Protein AF-A0A5J4PDN2-F1 (afdb_monomer_lite)

Foldseek 3Di:
DAQLPDQQQVPADPDDALLVVLVVCVVVVAQADEDAQADLSGEGQAPDPLDPRYCLRYPYVPSPDHVLQRNLVSCVVSNHQYAYEYEPHHSHRPCQLHPVVQVSSLVVLLVSLVPRVLQRHQEYEYELDDDLPPPGRDDDHPVVSNVVSSCVSHVNHWYEFCPGPRAHALLDQAQDADPAADQAAACPQADTHPRHDHSVCSRHPDPPHPDRHHHDGHYDQWPDDDDDPVTPVRGDDPD

Structure (mmCIF, N/CA/C/O backbone):
data_AF-A0A5J4PDN2-F1
#
_entry.id   AF-A0A5J4PDN2-F1
#
loop_
_atom_site.group_PDB
_atom_site.id
_atom_site.type_symbol
_atom_site.label_atom_id
_atom_site.label_alt_id
_atom_site.label_comp_id
_atom_site.label_asym_id
_atom_site.label_entity_id
_atom_site.label_seq_id
_atom_site.pdbx_PDB_ins_code
_atom_site.Cartn_x
_atom_site.Cartn_y
_atom_site.Cartn_z
_atom_site.occupancy
_atom_site.B_iso_or_equiv
_atom_site.auth_seq_id
_atom_site.auth_comp_id
_atom_site.auth_asym_id
_atom_site.auth_atom_id
_atom_site.pdbx_PDB_model_num
ATOM 1 N N . TRP A 1 1 ? -9.571 12.624 -5.269 1.00 90.31 1 TRP A N 1
ATOM 2 C CA . TRP A 1 1 ? -8.936 12.160 -4.020 1.00 90.31 1 TRP A CA 1
ATOM 3 C C . TRP A 1 1 ? -9.383 13.033 -2.864 1.00 90.31 1 TRP A C 1
ATOM 5 O O . TRP A 1 1 ? -9.640 14.209 -3.113 1.00 90.31 1 TRP A O 1
ATOM 15 N N . GLY A 1 2 ? -9.483 12.473 -1.654 1.00 93.06 2 GLY A N 1
ATOM 16 C CA . GLY A 1 2 ? -9.805 13.240 -0.447 1.00 93.06 2 GLY A CA 1
ATOM 17 C C . GLY A 1 2 ? -8.733 14.279 -0.123 1.00 93.06 2 GLY A C 1
ATOM 18 O O . GLY A 1 2 ? -7.594 14.148 -0.585 1.00 93.06 2 GLY A O 1
ATOM 19 N N . ASP A 1 3 ? -9.107 15.342 0.580 1.00 94.88 3 ASP A N 1
ATOM 20 C CA . ASP A 1 3 ? -8.263 16.498 0.887 1.00 94.88 3 ASP A CA 1
ATOM 21 C C . ASP A 1 3 ? -7.563 16.444 2.249 1.00 94.88 3 ASP A C 1
ATOM 23 O O . ASP A 1 3 ? -6.762 17.334 2.545 1.00 94.88 3 ASP A O 1
ATOM 27 N N . GLY A 1 4 ? -7.818 15.389 3.025 1.00 96.25 4 GLY A N 1
ATOM 28 C CA . GLY A 1 4 ? -7.256 15.151 4.351 1.00 96.25 4 GLY A CA 1
ATOM 29 C C . GLY A 1 4 ? -7.965 15.915 5.464 1.00 96.25 4 GLY A C 1
ATOM 30 O O . GLY A 1 4 ? -7.504 15.911 6.606 1.00 96.25 4 GLY A O 1
ATOM 31 N N . LYS A 1 5 ? -9.078 16.591 5.160 1.00 96.81 5 LYS A N 1
ATOM 32 C CA . LYS A 1 5 ? -9.923 17.310 6.128 1.00 96.81 5 LYS A CA 1
ATOM 33 C C . LYS A 1 5 ? -11.282 16.650 6.296 1.00 96.81 5 LYS A C 1
ATOM 35 O O . LYS A 1 5 ? -12.154 17.210 6.969 1.00 96.81 5 LYS A O 1
ATOM 40 N N . GLU A 1 6 ? -11.481 15.487 5.684 1.00 98.12 6 GLU A N 1
ATOM 41 C CA . GLU A 1 6 ? -12.692 14.706 5.848 1.00 98.12 6 GLU A CA 1
ATOM 42 C C . GLU A 1 6 ? -12.983 14.488 7.335 1.00 98.12 6 GLU A C 1
ATOM 44 O O . GLU A 1 6 ? -12.096 14.308 8.167 1.00 98.12 6 GLU A O 1
ATOM 49 N N . ASN A 1 7 ? -14.258 14.516 7.705 1.00 97.69 7 ASN A N 1
ATOM 50 C CA . ASN A 1 7 ? -14.641 14.214 9.074 1.00 97.69 7 ASN A CA 1
ATOM 51 C C . ASN A 1 7 ? -14.601 12.687 9.271 1.00 97.69 7 ASN A C 1
ATOM 53 O O . ASN A 1 7 ? -15.369 12.006 8.584 1.00 97.69 7 ASN A O 1
ATOM 57 N N . PRO A 1 8 ? -13.818 12.135 10.226 1.00 97.88 8 PRO A N 1
ATOM 58 C CA . PRO A 1 8 ? -13.797 10.696 10.521 1.00 97.88 8 PRO A CA 1
ATOM 59 C C . PRO A 1 8 ? -15.183 10.070 10.707 1.00 97.88 8 PRO A C 1
ATOM 61 O O . PRO A 1 8 ? -15.388 8.898 10.409 1.00 97.88 8 PRO A O 1
ATOM 64 N N . LYS A 1 9 ? -16.176 10.854 11.151 1.00 96.56 9 LYS A N 1
ATOM 65 C CA . LYS A 1 9 ? -17.564 10.400 11.332 1.00 96.56 9 LYS A CA 1
ATOM 66 C C . LYS A 1 9 ? -18.263 9.977 10.037 1.00 96.56 9 LYS A C 1
ATOM 68 O O . LYS A 1 9 ? -19.268 9.278 10.119 1.00 96.56 9 LYS A O 1
ATOM 73 N N . VAL A 1 10 ? -17.769 10.391 8.867 1.00 97.19 10 VAL A N 1
ATOM 74 C CA . VAL A 1 10 ? -18.283 9.928 7.565 1.00 97.19 10 VAL A CA 1
ATOM 75 C C . VAL A 1 10 ? -17.999 8.437 7.372 1.00 97.19 10 VAL A C 1
ATOM 77 O O . VAL A 1 10 ? -18.798 7.735 6.753 1.00 97.19 10 VAL A O 1
ATOM 80 N N . PHE A 1 11 ? -16.910 7.927 7.952 1.00 98.44 11 PHE A N 1
ATOM 81 C CA . PHE A 1 11 ? -16.634 6.499 7.976 1.00 98.44 11 PHE A CA 1
ATOM 82 C C . PHE A 1 11 ? -17.554 5.806 8.992 1.00 98.44 11 PHE A C 1
ATOM 84 O O . PHE A 1 11 ? -17.260 5.698 10.181 1.00 98.44 11 PHE A O 1
ATOM 91 N N . ASN A 1 12 ? -18.721 5.369 8.525 1.00 98.25 12 ASN A N 1
ATOM 92 C CA . ASN A 1 12 ? -19.674 4.608 9.330 1.00 98.25 12 ASN A CA 1
ATOM 93 C C . ASN A 1 12 ? -20.442 3.579 8.479 1.00 98.25 12 ASN A C 1
ATOM 95 O O . ASN A 1 12 ? -21.666 3.675 8.348 1.00 98.25 12 ASN A O 1
ATOM 99 N N . PRO A 1 13 ? -19.744 2.624 7.835 1.00 98.00 13 PRO A N 1
ATOM 100 C CA . PRO A 1 13 ? -20.408 1.621 7.016 1.00 98.00 13 PRO A CA 1
ATOM 101 C C . PRO A 1 13 ? -21.310 0.736 7.884 1.00 98.00 13 PRO A C 1
ATOM 103 O O . PRO A 1 13 ? -20.891 0.202 8.910 1.00 98.00 13 PRO A O 1
ATOM 106 N N . THR A 1 14 ? -22.559 0.565 7.457 1.00 97.44 14 THR A N 1
ATOM 107 C CA . THR A 1 14 ? -23.599 -0.134 8.230 1.00 97.44 14 THR A CA 1
ATOM 108 C C . THR A 1 14 ? -23.545 -1.655 8.099 1.00 97.44 14 THR A C 1
ATOM 110 O O . THR A 1 14 ? -24.084 -2.357 8.949 1.00 97.44 14 THR A O 1
ATOM 113 N N . ALA A 1 15 ? -22.901 -2.160 7.046 1.00 97.88 15 ALA A N 1
ATOM 114 C CA . ALA A 1 15 ? -22.835 -3.581 6.712 1.00 97.88 15 ALA A CA 1
ATOM 115 C C . ALA A 1 15 ? -21.440 -3.984 6.199 1.00 97.88 15 ALA A C 1
ATOM 117 O O . ALA A 1 15 ? -21.322 -4.770 5.263 1.00 97.88 15 ALA A O 1
ATOM 118 N N . LEU A 1 16 ? -20.377 -3.399 6.768 1.00 98.56 16 LEU A N 1
ATOM 119 C CA . LEU A 1 16 ? -19.009 -3.808 6.442 1.00 98.56 16 LEU A CA 1
ATOM 120 C C . LEU A 1 16 ? -18.810 -5.282 6.818 1.00 98.56 16 LEU A C 1
ATOM 122 O O . LEU A 1 16 ? -19.025 -5.655 7.971 1.00 98.56 16 LEU A O 1
ATOM 126 N N . ASP A 1 17 ? -18.379 -6.089 5.849 1.00 98.69 17 ASP A N 1
ATOM 127 C CA . ASP A 1 17 ? -18.097 -7.513 6.018 1.00 98.69 17 ASP A CA 1
ATOM 128 C C . ASP A 1 17 ? -16.864 -7.915 5.192 1.00 98.69 17 ASP A C 1
ATOM 130 O O . ASP A 1 17 ? -16.938 -8.159 3.985 1.00 98.69 17 ASP A O 1
ATOM 134 N N . CYS A 1 18 ? -15.711 -8.017 5.855 1.00 98.81 18 CYS A N 1
ATOM 135 C CA . CYS A 1 18 ? -14.469 -8.438 5.210 1.00 98.81 18 CYS A CA 1
ATOM 136 C C . CYS A 1 18 ? -14.496 -9.896 4.719 1.00 98.81 18 CYS A C 1
ATOM 138 O O . CYS A 1 18 ? -13.751 -10.238 3.796 1.00 98.81 18 CYS A O 1
ATOM 140 N N . LYS A 1 19 ? -15.353 -10.765 5.280 1.00 98.88 19 LYS A N 1
ATOM 141 C CA . LYS A 1 19 ? -15.521 -12.132 4.763 1.00 98.88 19 LYS A CA 1
ATOM 142 C C . LYS A 1 19 ? -16.212 -12.111 3.413 1.00 98.88 19 LYS A C 1
ATOM 144 O O . LYS A 1 19 ? -15.820 -12.871 2.534 1.00 98.88 19 LYS A O 1
ATOM 149 N N . GLN A 1 20 ? -17.178 -11.213 3.217 1.00 98.88 20 GLN A N 1
ATOM 150 C CA . GLN A 1 20 ? -17.809 -11.015 1.913 1.00 98.88 20 GLN A CA 1
ATOM 151 C C . GLN A 1 20 ? -16.785 -10.548 0.866 1.00 98.88 20 GLN A C 1
ATOM 153 O O . GLN A 1 20 ? -16.796 -11.058 -0.259 1.00 98.88 20 GLN A O 1
ATOM 158 N N . TRP A 1 21 ? -15.847 -9.668 1.233 1.00 98.88 21 TRP A N 1
ATOM 159 C CA . TRP A 1 21 ? -14.754 -9.247 0.344 1.00 98.88 21 TRP A CA 1
ATOM 160 C C . TRP A 1 21 ? -13.837 -10.421 -0.022 1.00 98.88 21 TRP A C 1
ATOM 162 O O . TRP A 1 21 ? -13.611 -10.684 -1.205 1.00 98.88 21 TRP A O 1
ATOM 172 N N . ALA A 1 22 ? -13.364 -11.170 0.980 1.00 98.88 22 ALA A N 1
ATOM 173 C CA . ALA A 1 22 ? -12.484 -12.323 0.787 1.00 98.88 22 ALA A CA 1
ATOM 174 C C . ALA A 1 22 ? -13.150 -13.440 -0.035 1.00 98.88 22 ALA A C 1
ATOM 176 O O . ALA A 1 22 ? -12.555 -13.951 -0.985 1.00 98.88 22 ALA A O 1
ATOM 177 N N . ALA A 1 23 ? -14.406 -13.778 0.265 1.00 98.88 23 ALA A N 1
ATOM 178 C CA . ALA A 1 23 ? -15.182 -14.757 -0.492 1.00 98.88 23 ALA A CA 1
ATOM 179 C C . ALA A 1 23 ? -15.331 -14.347 -1.963 1.00 98.88 23 ALA A C 1
ATOM 181 O O . ALA A 1 23 ? -15.134 -15.171 -2.858 1.00 98.88 23 ALA A O 1
ATOM 182 N N . THR A 1 24 ? -15.619 -13.067 -2.219 1.00 98.69 24 THR A N 1
ATOM 183 C CA . THR A 1 24 ? -15.770 -12.529 -3.580 1.00 98.69 24 THR A CA 1
ATOM 184 C C . THR A 1 24 ? -14.453 -12.593 -4.351 1.00 98.69 24 THR A C 1
ATOM 186 O O . THR A 1 24 ? -14.423 -13.106 -5.469 1.00 98.69 24 THR A O 1
ATOM 189 N N . ALA A 1 25 ? -13.345 -12.151 -3.749 1.00 98.75 25 ALA A N 1
ATOM 190 C CA . ALA A 1 25 ? -12.022 -12.223 -4.371 1.00 98.75 25 ALA A CA 1
ATOM 191 C C . ALA A 1 25 ? -11.622 -13.675 -4.681 1.00 98.75 25 ALA A C 1
ATOM 193 O O . ALA A 1 25 ? -11.150 -13.978 -5.779 1.00 98.75 25 ALA A O 1
ATOM 194 N N . LYS A 1 26 ? -11.874 -14.598 -3.744 1.00 98.75 26 LYS A N 1
ATOM 195 C CA . LYS A 1 26 ? -11.626 -16.030 -3.936 1.00 98.75 26 LYS A CA 1
ATOM 196 C C . LYS A 1 26 ? -12.445 -16.603 -5.091 1.00 98.75 26 LYS A C 1
ATOM 198 O O . LYS A 1 26 ? -11.892 -17.336 -5.911 1.00 98.75 26 LYS A O 1
ATOM 203 N N . ALA A 1 27 ? -13.734 -16.266 -5.165 1.00 98.69 27 ALA A N 1
ATOM 204 C CA . ALA A 1 27 ? -14.628 -16.700 -6.237 1.00 98.69 27 ALA A CA 1
ATOM 205 C C . ALA A 1 27 ? -14.199 -16.155 -7.609 1.00 98.69 27 ALA A C 1
ATOM 207 O O . ALA A 1 27 ? -14.299 -16.868 -8.603 1.00 98.69 27 ALA A O 1
ATOM 208 N N . ALA A 1 28 ? -13.636 -14.943 -7.654 1.00 98.06 28 ALA A N 1
ATOM 209 C CA . ALA A 1 28 ? -13.036 -14.352 -8.852 1.00 98.06 28 ALA A CA 1
ATOM 210 C C . ALA A 1 28 ? -11.664 -14.957 -9.230 1.00 98.06 28 ALA A C 1
ATOM 212 O O . ALA A 1 28 ? -11.037 -14.521 -10.190 1.00 98.06 28 ALA A O 1
ATOM 213 N N . GLY A 1 29 ? -11.169 -15.950 -8.482 1.00 98.56 29 GLY A N 1
ATOM 214 C CA . GLY A 1 29 ? -9.902 -16.630 -8.756 1.00 98.56 29 GLY A CA 1
ATOM 215 C C . GLY A 1 29 ? -8.656 -15.919 -8.220 1.00 98.56 29 GLY A C 1
ATOM 216 O O . GLY A 1 29 ? -7.553 -16.466 -8.363 1.00 98.56 29 GLY A O 1
ATOM 217 N N . MET A 1 30 ? -8.821 -14.770 -7.554 1.00 98.75 30 MET A N 1
ATOM 218 C CA . MET A 1 30 ? -7.725 -14.002 -6.961 1.00 98.75 30 MET A CA 1
ATOM 219 C C . MET A 1 30 ? -6.974 -14.834 -5.920 1.00 98.75 30 MET A C 1
ATOM 221 O O . MET A 1 30 ? -7.525 -15.729 -5.272 1.00 98.75 30 MET A O 1
ATOM 225 N N . LYS A 1 31 ? -5.677 -14.550 -5.773 1.00 98.75 31 LYS A N 1
ATOM 226 C CA . LYS A 1 31 ? -4.789 -15.236 -4.814 1.00 98.75 31 LYS A CA 1
ATOM 227 C C . LYS A 1 31 ? -4.431 -14.372 -3.614 1.00 98.75 31 LYS A C 1
ATOM 229 O O . LYS A 1 31 ? -3.878 -14.888 -2.643 1.00 98.75 31 LYS A O 1
ATOM 234 N N . ALA A 1 32 ? -4.732 -13.084 -3.689 1.00 98.75 32 ALA A N 1
ATOM 235 C CA . ALA A 1 32 ? -4.342 -12.103 -2.705 1.00 98.75 32 ALA A CA 1
ATOM 236 C C . ALA A 1 32 ? -5.320 -10.925 -2.674 1.00 98.75 32 ALA A C 1
ATOM 238 O O . ALA A 1 32 ? -6.048 -10.702 -3.642 1.00 98.75 32 ALA A O 1
ATOM 239 N N . ILE A 1 33 ? -5.300 -10.179 -1.572 1.00 98.88 33 ILE A N 1
ATOM 240 C CA . ILE A 1 33 ? -5.919 -8.860 -1.438 1.00 98.88 33 ILE A CA 1
ATOM 241 C C . ILE A 1 33 ? -4.861 -7.910 -0.875 1.00 98.88 33 ILE A C 1
ATOM 243 O O . ILE A 1 33 ? -4.274 -8.204 0.166 1.00 98.88 33 ILE A O 1
ATOM 247 N N . ILE A 1 34 ? -4.647 -6.774 -1.542 1.00 98.94 34 ILE A N 1
ATOM 248 C CA . ILE A 1 34 ? -3.876 -5.641 -1.016 1.00 98.94 34 ILE A CA 1
ATOM 249 C C . ILE A 1 34 ? -4.885 -4.594 -0.540 1.00 98.94 34 ILE A C 1
ATOM 251 O O . ILE A 1 34 ? -5.709 -4.132 -1.327 1.00 98.94 34 ILE A O 1
ATOM 255 N N . ILE A 1 35 ? -4.868 -4.249 0.749 1.00 98.81 35 ILE A N 1
ATOM 256 C CA . ILE A 1 35 ? -5.797 -3.261 1.317 1.00 98.81 35 ILE A CA 1
ATOM 257 C C . ILE A 1 35 ? -5.163 -1.874 1.361 1.00 98.81 35 ILE A C 1
ATOM 259 O O . ILE A 1 35 ? -4.038 -1.722 1.830 1.00 98.81 35 ILE A O 1
ATOM 263 N N . THR A 1 36 ? -5.907 -0.847 0.947 1.00 98.75 36 THR A N 1
ATOM 264 C CA . THR A 1 36 ? -5.555 0.564 1.164 1.00 98.75 36 THR A CA 1
ATOM 265 C C . THR A 1 36 ? -5.689 0.913 2.642 1.00 98.75 36 THR A C 1
ATOM 267 O O . THR A 1 36 ? -6.703 1.464 3.068 1.00 98.75 36 THR A O 1
ATOM 270 N N . ALA A 1 37 ? -4.682 0.563 3.443 1.00 98.88 37 ALA A N 1
ATOM 271 C CA . ALA A 1 37 ? -4.691 0.788 4.885 1.00 98.88 37 ALA A CA 1
ATOM 272 C C . ALA A 1 37 ? -4.753 2.281 5.228 1.00 98.88 37 ALA A C 1
ATOM 274 O O . ALA A 1 37 ? -5.447 2.669 6.167 1.00 98.88 37 ALA A O 1
ATOM 275 N N . LYS A 1 38 ? -4.050 3.104 4.444 1.00 98.88 38 LYS A N 1
ATOM 276 C CA . LYS A 1 38 ? -4.118 4.570 4.455 1.00 98.88 38 LYS A CA 1
ATOM 277 C C . LYS A 1 38 ? -3.944 5.074 3.030 1.00 98.88 38 LYS A C 1
ATOM 279 O O . LYS A 1 38 ? -2.928 4.768 2.405 1.00 98.88 38 LYS A O 1
ATOM 284 N N . HIS A 1 39 ? -4.903 5.842 2.531 1.00 98.69 39 HIS A N 1
ATOM 285 C CA . HIS A 1 39 ? -4.818 6.501 1.228 1.00 98.69 39 HIS A CA 1
ATOM 286 C C . HIS A 1 39 ? -4.217 7.919 1.362 1.00 98.69 39 HIS A C 1
ATOM 288 O O . HIS A 1 39 ? -3.743 8.292 2.435 1.00 98.69 39 HIS A O 1
ATOM 294 N N . HIS A 1 40 ? -4.159 8.703 0.282 1.00 98.31 40 HIS A N 1
ATOM 295 C CA . HIS A 1 40 ? -3.523 10.029 0.283 1.00 98.31 40 HIS A CA 1
ATOM 296 C C . HIS A 1 40 ? -4.174 11.026 1.249 1.00 98.31 40 HIS A C 1
ATOM 298 O O . HIS A 1 40 ? -3.493 11.894 1.785 1.00 98.31 40 HIS A O 1
ATOM 304 N N . ASP A 1 41 ? -5.482 10.909 1.487 1.00 98.31 41 ASP A N 1
ATOM 305 C CA . ASP A 1 41 ? -6.204 11.698 2.495 1.00 98.31 41 ASP A CA 1
ATOM 306 C C . ASP A 1 41 ? -5.666 11.480 3.918 1.00 98.31 41 ASP A C 1
ATOM 308 O O . ASP A 1 41 ? -5.820 12.353 4.762 1.00 98.31 41 ASP A O 1
ATOM 312 N N . GLY A 1 42 ? -4.967 10.374 4.177 1.00 98.44 42 GLY A N 1
ATOM 313 C CA . GLY A 1 42 ? -4.345 10.097 5.467 1.00 98.44 42 GLY A CA 1
ATOM 314 C C . GLY A 1 42 ? -5.263 9.404 6.475 1.00 98.44 42 GLY A C 1
ATOM 315 O O . GLY A 1 42 ? -4.839 9.206 7.613 1.00 98.44 42 GLY A O 1
ATOM 316 N N . PHE A 1 43 ? -6.489 9.011 6.098 1.00 98.81 43 PHE A N 1
ATOM 317 C CA . PHE A 1 43 ? -7.376 8.274 7.000 1.00 98.81 43 PHE A CA 1
ATOM 318 C C . PHE A 1 43 ? -6.893 6.830 7.178 1.00 98.81 43 PHE A C 1
ATOM 320 O O . PHE A 1 43 ? -6.839 6.060 6.215 1.00 98.81 43 PHE A O 1
ATOM 327 N N . CYS A 1 44 ? -6.551 6.441 8.408 1.00 98.88 44 CYS A N 1
ATOM 328 C CA . CYS A 1 44 ? -6.093 5.082 8.705 1.00 98.88 44 CYS A CA 1
ATOM 329 C C . CYS A 1 44 ? -7.271 4.143 9.004 1.00 98.88 44 CYS A C 1
ATOM 331 O O . CYS A 1 44 ? -8.068 4.382 9.916 1.00 98.88 44 CYS A O 1
ATOM 333 N N . LEU A 1 45 ? -7.324 3.009 8.301 1.00 98.88 45 LEU A N 1
ATOM 334 C CA . LEU A 1 45 ? -8.331 1.955 8.487 1.00 98.88 45 LEU A CA 1
ATOM 335 C C . LEU A 1 45 ? -8.087 1.047 9.710 1.00 98.88 45 LEU A C 1
ATOM 337 O O . LEU A 1 45 ? -8.817 0.078 9.932 1.00 98.88 45 LEU A O 1
ATOM 341 N N . TRP A 1 46 ? -7.077 1.372 10.514 1.00 98.81 46 TRP A N 1
ATOM 342 C CA . TRP A 1 46 ? -6.765 0.742 11.793 1.00 98.81 46 TRP A CA 1
ATOM 343 C C . TRP A 1 46 ? -6.567 1.817 12.874 1.00 98.81 46 TRP A C 1
ATOM 345 O O . TRP A 1 46 ? -6.282 2.969 12.529 1.00 98.81 46 TRP A O 1
ATOM 355 N N . PRO A 1 47 ? -6.718 1.490 14.171 1.00 98.56 47 PRO A N 1
ATOM 356 C CA . PRO A 1 47 ? -6.657 2.467 15.259 1.00 98.56 47 PRO A CA 1
ATOM 357 C C . PRO A 1 47 ? -5.207 2.853 15.600 1.00 98.56 47 PRO A C 1
ATOM 359 O O . PRO A 1 47 ? -4.727 2.588 16.705 1.00 98.56 47 PRO A O 1
ATOM 362 N N . SER A 1 48 ? -4.499 3.451 14.637 1.00 98.56 48 SER A N 1
ATOM 363 C CA . SER A 1 48 ? -3.090 3.822 14.778 1.00 98.56 48 SER A CA 1
ATOM 364 C C . SER A 1 48 ? -2.854 4.758 15.956 1.00 98.56 48 SER A C 1
ATOM 366 O O . SER A 1 48 ? -3.590 5.724 16.148 1.00 98.56 48 SER A O 1
ATOM 368 N N . LYS A 1 49 ? -1.776 4.539 16.717 1.00 98.31 49 LYS A N 1
ATOM 369 C CA . LYS A 1 49 ? -1.351 5.492 17.762 1.00 98.31 49 LYS A CA 1
ATOM 370 C C . LYS A 1 49 ? -0.605 6.719 17.219 1.00 98.31 49 LYS A C 1
ATOM 372 O O . LYS A 1 49 ? -0.304 7.626 17.991 1.00 98.31 49 LYS A O 1
ATOM 377 N N . TYR A 1 50 ? -0.293 6.732 15.923 1.00 98.44 50 TYR A N 1
ATOM 378 C CA . TYR A 1 50 ? 0.512 7.762 15.256 1.00 98.44 50 TYR A CA 1
ATOM 379 C C . TYR A 1 50 ? -0.318 8.736 14.412 1.00 98.44 50 TYR A C 1
ATOM 381 O O . TYR A 1 50 ? 0.238 9.598 13.743 1.00 98.44 50 TYR A O 1
ATOM 389 N N . SER A 1 51 ? -1.643 8.608 14.430 1.00 97.44 51 SER A N 1
ATOM 390 C CA . SER A 1 51 ? -2.569 9.522 13.765 1.00 97.44 51 SER A CA 1
ATOM 391 C C . SER A 1 51 ? -3.809 9.715 14.636 1.00 97.44 51 SER A C 1
ATOM 393 O O . SER A 1 51 ? -4.181 8.834 15.405 1.00 97.44 51 SER A O 1
ATOM 395 N N . THR A 1 52 ? -4.450 10.875 14.519 1.00 96.69 52 THR A N 1
ATOM 396 C CA . THR A 1 52 ? -5.788 11.147 15.076 1.00 96.69 52 THR A CA 1
ATOM 397 C C . THR A 1 52 ? -6.868 11.143 13.992 1.00 96.69 52 THR A C 1
ATOM 399 O O . THR A 1 52 ? -8.002 11.557 14.228 1.00 96.69 52 THR A O 1
ATOM 402 N N . HIS A 1 53 ? -6.515 10.717 12.780 1.00 98.44 53 HIS A N 1
ATOM 403 C CA . HIS A 1 53 ? -7.402 10.619 11.634 1.00 98.44 53 HIS A CA 1
ATOM 404 C C . HIS A 1 53 ? -7.567 9.146 11.259 1.00 98.44 53 HIS A C 1
ATOM 406 O O . HIS A 1 53 ? -7.009 8.661 10.278 1.00 98.44 53 HIS A O 1
ATOM 412 N N . THR A 1 54 ? -8.269 8.397 12.110 1.00 98.81 54 THR A N 1
ATOM 413 C CA . THR A 1 54 ? -8.383 6.940 11.984 1.00 98.81 54 THR A CA 1
ATOM 414 C C . THR A 1 54 ? -9.806 6.450 12.256 1.00 98.81 54 THR A C 1
ATOM 416 O O . THR A 1 54 ? -10.682 7.199 12.702 1.00 98.81 54 THR A O 1
ATOM 419 N N . VAL A 1 55 ? -10.039 5.151 12.055 1.00 98.62 55 VAL A N 1
ATOM 420 C CA . VAL A 1 55 ? -11.278 4.465 12.468 1.00 98.62 55 VAL A CA 1
ATOM 421 C C . VAL A 1 55 ? -11.615 4.642 13.951 1.00 98.62 55 VAL A C 1
ATOM 423 O O . VAL A 1 55 ? -12.796 4.600 14.299 1.00 98.62 55 VAL A O 1
ATOM 426 N N . LYS A 1 56 ? -10.629 4.906 14.818 1.00 98.44 56 LYS A N 1
ATOM 427 C CA . LYS A 1 56 ? -10.846 5.163 16.249 1.00 98.44 56 LYS A CA 1
ATOM 428 C C . LYS A 1 56 ? -11.669 6.427 16.502 1.00 98.44 56 LYS A C 1
ATOM 430 O O . LYS A 1 56 ? -12.451 6.479 17.448 1.00 98.44 56 LYS A O 1
ATOM 435 N N . GLU A 1 57 ? -11.524 7.433 15.644 1.00 98.44 57 GLU A N 1
ATOM 436 C CA . GLU A 1 57 ? -12.262 8.698 15.712 1.00 98.44 57 GLU A CA 1
ATOM 437 C C . GLU A 1 57 ? -13.588 8.661 14.927 1.00 98.44 57 GLU A C 1
ATOM 439 O O . GLU A 1 57 ? -14.326 9.651 14.889 1.00 98.44 57 GLU A O 1
ATOM 444 N N . SER A 1 58 ? -13.909 7.525 14.304 1.00 98.19 58 SER A N 1
ATOM 445 C CA . SER A 1 58 ? -15.128 7.325 13.520 1.00 98.19 58 SER A CA 1
ATOM 446 C C . SER A 1 58 ? -16.309 6.815 14.361 1.00 98.19 58 SER A C 1
ATOM 448 O O . SER A 1 58 ? -16.160 6.403 15.511 1.00 98.19 58 SER A O 1
ATOM 450 N N . GLY A 1 59 ? -17.515 6.830 13.780 1.00 97.50 59 GLY A N 1
ATOM 451 C CA . GLY A 1 59 ? -18.697 6.210 14.398 1.00 97.50 59 GLY A CA 1
ATOM 452 C C . GLY A 1 59 ? -18.751 4.688 14.222 1.00 97.50 59 GLY A C 1
ATOM 453 O O . GLY A 1 59 ? -19.498 4.009 14.931 1.00 97.50 59 GLY A O 1
ATOM 454 N N . TRP A 1 60 ? -17.957 4.149 13.295 1.00 98.50 60 TRP A N 1
ATOM 455 C CA . TRP A 1 60 ? -17.969 2.734 12.956 1.00 98.50 60 TRP A CA 1
ATOM 456 C C . TRP A 1 60 ? -17.530 1.877 14.146 1.00 98.50 60 TRP A C 1
ATOM 458 O O . TRP A 1 60 ? -16.486 2.115 14.755 1.00 98.50 60 TRP A O 1
ATOM 468 N N . ARG A 1 61 ? -18.355 0.879 14.494 1.00 97.94 61 ARG A N 1
ATOM 469 C CA . ARG A 1 61 ? -18.161 0.006 15.669 1.00 97.94 61 ARG A CA 1
ATOM 470 C C . ARG A 1 61 ? -17.837 0.786 16.953 1.00 97.94 61 ARG A C 1
ATOM 472 O O . ARG A 1 61 ? -16.998 0.355 17.741 1.00 97.94 61 ARG A O 1
ATOM 479 N N . GLU A 1 62 ? -18.473 1.942 17.150 1.00 97.50 62 GLU A N 1
ATOM 480 C CA . GLU A 1 62 ? -18.246 2.814 18.315 1.00 97.50 62 GLU A CA 1
ATOM 481 C C . GLU A 1 62 ? -16.770 3.234 18.491 1.00 97.50 62 GLU A C 1
ATOM 483 O O . GLU A 1 62 ? -16.282 3.342 19.618 1.00 97.50 62 GLU A O 1
ATOM 488 N N . GLY A 1 63 ? -16.030 3.406 17.389 1.00 97.62 63 GLY A N 1
ATOM 489 C CA . GLY A 1 63 ? -14.604 3.754 17.413 1.00 97.62 63 GLY A CA 1
ATOM 490 C C . GLY A 1 63 ? -13.683 2.606 17.848 1.00 97.62 63 GLY A C 1
ATOM 491 O O . GLY A 1 63 ? -12.512 2.828 18.149 1.00 97.62 63 GLY A O 1
ATOM 492 N N . LYS A 1 64 ? -14.192 1.369 17.917 1.00 98.38 64 LYS A N 1
ATOM 493 C CA . LYS A 1 64 ? -13.430 0.165 18.311 1.00 98.38 64 LYS A CA 1
ATOM 494 C C . LYS A 1 64 ? -13.124 -0.760 17.133 1.00 98.38 64 LYS A C 1
ATOM 496 O O . LYS A 1 64 ? -12.617 -1.861 17.339 1.00 98.38 64 LYS A O 1
ATOM 501 N N . GLY A 1 65 ? -13.501 -0.360 15.922 1.00 98.31 65 GLY A N 1
ATOM 502 C CA . GLY A 1 65 ? -13.288 -1.161 14.726 1.00 98.31 65 GLY A CA 1
ATOM 503 C C . GLY A 1 65 ? -11.839 -1.145 14.246 1.00 98.31 65 GLY A C 1
ATOM 504 O O . GLY A 1 65 ? -11.097 -0.195 14.491 1.00 98.31 65 GLY A O 1
ATOM 505 N N . ASP A 1 66 ? -11.457 -2.205 13.539 1.00 98.81 66 ASP A N 1
ATOM 506 C CA . ASP A 1 66 ? -10.145 -2.374 12.917 1.00 98.81 66 ASP A CA 1
ATOM 507 C C . ASP A 1 66 ? -10.328 -3.164 11.613 1.00 98.81 66 ASP A C 1
ATOM 509 O O . ASP A 1 66 ? -10.516 -4.383 11.630 1.00 98.81 66 ASP A O 1
ATOM 513 N N . VAL A 1 67 ? -10.334 -2.463 10.474 1.00 98.88 67 VAL A N 1
ATOM 514 C CA . VAL A 1 67 ? -10.597 -3.090 9.167 1.00 98.88 67 VAL A CA 1
ATOM 515 C C . VAL A 1 67 ? -9.437 -3.998 8.768 1.00 98.88 67 VAL A C 1
ATOM 517 O O . VAL A 1 67 ? -9.667 -5.053 8.174 1.00 98.88 67 VAL A O 1
ATOM 520 N N . LEU A 1 68 ? -8.198 -3.613 9.104 1.00 98.81 68 LEU A N 1
ATOM 521 C CA . LEU A 1 68 ? -7.009 -4.409 8.799 1.00 98.81 68 LEU A CA 1
ATOM 522 C C . LEU A 1 68 ? -7.103 -5.760 9.494 1.00 98.81 68 LEU A C 1
ATOM 524 O O . LEU A 1 68 ? -6.926 -6.782 8.836 1.00 98.81 68 LEU A O 1
ATOM 528 N N . LYS A 1 69 ? -7.454 -5.780 10.785 1.00 98.81 69 LYS A N 1
ATOM 529 C CA . LYS A 1 69 ? -7.650 -7.030 11.524 1.00 98.81 69 LYS A CA 1
ATOM 530 C C . LYS A 1 69 ? -8.737 -7.904 10.901 1.00 98.81 69 LYS A C 1
ATOM 532 O O . LYS A 1 69 ? -8.481 -9.071 10.615 1.00 98.81 69 LYS A O 1
ATOM 537 N N . GLU A 1 70 ? -9.924 -7.342 10.659 1.00 98.81 70 GLU A N 1
ATOM 538 C CA . GLU A 1 70 ? -11.056 -8.094 10.098 1.00 98.81 70 GLU A CA 1
ATOM 539 C C . GLU A 1 70 ? -10.728 -8.689 8.719 1.00 98.81 70 GLU A C 1
ATOM 541 O O . GLU A 1 70 ? -11.092 -9.830 8.426 1.00 98.81 70 GLU A O 1
ATOM 546 N N . LEU A 1 71 ? -10.013 -7.945 7.868 1.00 98.88 71 LEU A N 1
ATOM 547 C CA . LEU A 1 71 ? -9.639 -8.415 6.535 1.00 98.88 71 LEU A CA 1
ATOM 548 C C . LEU A 1 71 ? -8.485 -9.415 6.550 1.00 98.88 71 LEU A C 1
ATOM 550 O O . LEU A 1 71 ? -8.504 -10.372 5.777 1.00 98.88 71 LEU A O 1
ATOM 554 N N . GLN A 1 72 ? -7.506 -9.231 7.430 1.00 98.69 72 GLN A N 1
ATOM 555 C CA . GLN A 1 72 ? -6.392 -10.157 7.614 1.00 98.69 72 GLN A CA 1
ATOM 556 C C . GLN A 1 72 ? -6.903 -11.543 8.043 1.00 98.69 72 GLN A C 1
ATOM 558 O O . GLN A 1 72 ? -6.527 -12.560 7.452 1.00 98.69 72 GLN A O 1
ATOM 563 N N . GLU A 1 73 ? -7.816 -11.582 9.018 1.00 98.75 73 GLU A N 1
ATOM 564 C CA . GLU A 1 73 ? -8.450 -12.815 9.495 1.00 98.75 73 GLU A CA 1
ATOM 565 C C . GLU A 1 73 ? -9.288 -13.477 8.390 1.00 98.75 73 GLU A C 1
ATOM 567 O O . GLU A 1 73 ? -9.170 -14.684 8.163 1.00 98.75 73 GLU A O 1
ATOM 572 N N . ALA A 1 74 ? -10.060 -12.690 7.631 1.00 98.81 74 ALA A N 1
ATOM 573 C CA . ALA A 1 74 ? -10.811 -13.192 6.482 1.00 98.81 74 ALA A CA 1
ATOM 574 C C . ALA A 1 74 ? -9.892 -13.750 5.378 1.00 98.81 74 ALA A C 1
ATOM 576 O O . ALA A 1 74 ? -10.164 -14.814 4.824 1.00 98.81 74 ALA A O 1
ATOM 577 N N . CYS A 1 75 ? -8.768 -13.099 5.072 1.00 98.81 75 CYS A N 1
ATOM 578 C CA . CYS A 1 75 ? -7.813 -13.612 4.087 1.00 98.81 75 CYS A CA 1
ATOM 579 C C . CYS A 1 75 ? -7.251 -14.978 4.504 1.00 98.81 75 CYS A C 1
ATOM 581 O O . CYS A 1 75 ? -7.221 -15.897 3.681 1.00 98.81 75 CYS A O 1
ATOM 583 N N . ARG A 1 76 ? -6.889 -15.153 5.785 1.00 98.50 76 ARG A N 1
ATOM 584 C CA . ARG A 1 76 ? -6.457 -16.456 6.326 1.00 98.50 76 ARG A CA 1
ATOM 585 C C . ARG A 1 76 ? -7.545 -17.524 6.176 1.00 98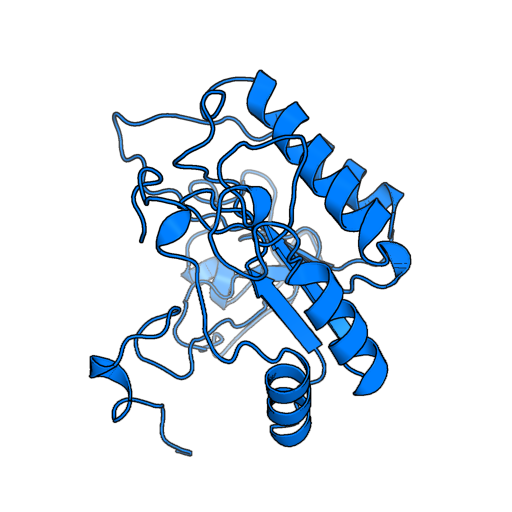.50 76 ARG A C 1
ATOM 587 O O . ARG A 1 76 ? -7.246 -18.617 5.701 1.00 98.50 76 ARG A O 1
ATOM 594 N N . GLU A 1 77 ? -8.793 -17.207 6.525 1.00 98.69 77 GLU A N 1
ATOM 595 C CA . GLU A 1 77 ? -9.935 -18.136 6.434 1.00 98.69 77 GLU A CA 1
ATOM 596 C C . GLU A 1 77 ? -10.185 -18.627 4.998 1.00 98.69 77 GLU A C 1
ATOM 598 O O . GLU A 1 77 ? -10.427 -19.813 4.779 1.00 98.69 77 GLU A O 1
ATOM 603 N N . TYR A 1 78 ? -10.062 -17.744 4.003 1.00 98.75 78 TYR A N 1
ATOM 604 C CA . TYR A 1 78 ? -10.325 -18.066 2.592 1.00 98.75 78 TYR A CA 1
ATOM 605 C C . TYR A 1 78 ? -9.072 -18.508 1.807 1.00 98.75 78 TYR A C 1
ATOM 607 O O . TYR A 1 78 ? -9.138 -18.790 0.597 1.00 98.75 78 TYR A O 1
ATOM 615 N N . GLY A 1 79 ? -7.918 -18.606 2.475 1.00 98.44 79 GLY A N 1
ATOM 616 C CA . GLY A 1 79 ? -6.641 -18.975 1.863 1.00 98.44 79 GLY A CA 1
ATOM 617 C C . GLY A 1 79 ? -6.195 -17.978 0.789 1.00 98.44 79 GLY A C 1
ATOM 618 O O . GLY A 1 79 ? -5.823 -18.389 -0.315 1.00 98.44 79 GLY A O 1
ATOM 619 N N . LEU A 1 80 ? -6.313 -16.685 1.089 1.00 98.88 80 LEU A N 1
ATOM 620 C CA . LEU A 1 80 ? -5.811 -15.560 0.300 1.00 98.88 80 LEU A CA 1
ATOM 621 C C . LEU A 1 80 ? -4.591 -14.956 0.999 1.00 98.88 80 LEU A C 1
ATOM 623 O O . LEU A 1 80 ? -4.546 -14.872 2.226 1.00 98.88 80 LEU A O 1
ATOM 627 N N . LYS A 1 81 ? -3.606 -14.503 0.222 1.00 98.81 81 LYS A N 1
ATOM 628 C CA . LYS A 1 81 ? -2.510 -13.692 0.761 1.00 98.81 81 LYS A CA 1
ATOM 629 C C . LYS A 1 81 ? -3.013 -12.286 1.105 1.00 98.81 81 LYS A C 1
ATOM 631 O O . LYS A 1 81 ? -3.896 -11.762 0.428 1.00 98.81 81 LYS A O 1
ATOM 636 N N . PHE A 1 82 ? -2.429 -11.674 2.127 1.00 98.88 82 PHE A N 1
ATOM 637 C CA . PHE A 1 82 ? -2.793 -10.337 2.595 1.00 98.88 82 PHE A CA 1
ATOM 638 C C . PHE A 1 82 ? -1.639 -9.358 2.362 1.00 98.88 82 PHE A C 1
ATOM 640 O O . PHE A 1 82 ? -0.505 -9.652 2.735 1.00 98.88 82 PHE A O 1
ATOM 647 N N . GLY A 1 83 ? -1.911 -8.236 1.704 1.00 98.81 83 GLY A N 1
ATOM 648 C CA . GLY A 1 83 ? -0.943 -7.189 1.383 1.00 98.81 83 GLY A CA 1
ATOM 649 C C . GLY A 1 83 ? -1.416 -5.828 1.880 1.00 98.81 83 GLY A C 1
ATOM 650 O O . GLY A 1 83 ? -2.604 -5.630 2.144 1.00 98.81 83 GLY A O 1
ATOM 651 N N . ILE A 1 84 ? -0.488 -4.887 2.001 1.00 98.88 84 ILE A N 1
ATOM 652 C CA . ILE A 1 84 ? -0.747 -3.554 2.544 1.00 98.88 84 ILE A CA 1
ATOM 653 C C . ILE A 1 84 ? -0.367 -2.503 1.516 1.00 98.88 84 ILE A C 1
ATOM 655 O O . ILE A 1 84 ? 0.782 -2.425 1.106 1.00 98.88 84 ILE A O 1
ATOM 659 N N . TYR A 1 85 ? -1.308 -1.631 1.186 1.00 98.88 85 TYR A N 1
ATOM 660 C CA . TYR A 1 85 ? -1.030 -0.327 0.607 1.00 98.88 85 TYR A CA 1
ATOM 661 C C . TYR A 1 85 ? -0.985 0.702 1.737 1.00 98.88 85 TYR A C 1
ATOM 663 O O . TYR A 1 85 ? -1.926 0.808 2.534 1.00 98.88 85 TYR A O 1
ATOM 671 N N . LEU A 1 86 ? 0.094 1.481 1.799 1.00 98.75 86 LEU A N 1
ATOM 672 C CA . LEU A 1 86 ? 0.225 2.593 2.736 1.00 98.75 86 LEU A CA 1
ATOM 673 C C . LEU A 1 86 ? 0.796 3.803 1.999 1.00 98.75 86 LEU A C 1
ATOM 675 O O . LEU A 1 86 ? 1.983 3.833 1.692 1.00 98.75 86 LEU A O 1
ATOM 679 N N . SER A 1 87 ? -0.054 4.795 1.725 1.00 98.56 87 SER A N 1
ATOM 680 C CA . SER A 1 87 ? 0.320 5.980 0.947 1.00 98.56 87 SER A CA 1
ATOM 681 C C . SER A 1 87 ? 1.463 6.764 1.605 1.00 98.56 87 SER A C 1
ATOM 683 O O . SER A 1 87 ? 1.256 7.291 2.707 1.00 98.56 87 SER A O 1
ATOM 685 N N . PRO A 1 88 ? 2.617 6.929 0.931 1.00 98.00 88 PRO A N 1
ATOM 686 C CA . PRO A 1 88 ? 3.680 7.824 1.385 1.00 98.00 88 PRO A CA 1
ATOM 687 C C . PRO A 1 88 ? 3.236 9.291 1.392 1.00 98.00 88 PRO A C 1
ATOM 689 O O . PRO A 1 88 ? 3.581 10.042 2.302 1.00 98.00 88 PRO A O 1
ATOM 692 N N . TRP A 1 89 ? 2.440 9.720 0.406 1.00 98.06 89 TRP A N 1
ATOM 693 C CA . TRP A 1 89 ? 1.812 11.043 0.433 1.00 98.06 89 TRP A CA 1
ATOM 694 C C . TRP A 1 89 ? 0.696 11.086 1.483 1.00 98.06 89 TRP A C 1
ATOM 696 O O . TRP A 1 89 ? -0.125 10.170 1.582 1.00 98.06 89 TRP A O 1
ATOM 706 N N . ASP A 1 90 ? 0.671 12.149 2.282 1.00 98.25 90 ASP A N 1
ATOM 707 C CA . ASP A 1 90 ? -0.277 12.317 3.375 1.00 98.25 90 ASP A CA 1
ATOM 708 C C . ASP A 1 90 ? -0.780 13.754 3.455 1.00 98.25 90 ASP A C 1
ATOM 710 O O . ASP A 1 90 ? -0.035 14.690 3.746 1.00 98.25 90 ASP A O 1
ATOM 714 N N . ARG A 1 91 ? -2.071 13.928 3.186 1.00 97.75 91 ARG A N 1
ATOM 715 C CA . ARG A 1 91 ? -2.728 15.236 3.172 1.00 97.75 91 ARG A CA 1
ATOM 716 C C . ARG A 1 91 ? -3.260 15.654 4.542 1.00 97.75 91 ARG A C 1
ATOM 718 O O . ARG A 1 91 ? -3.714 16.789 4.679 1.00 97.75 91 ARG A O 1
ATOM 725 N N . ASN A 1 92 ? -3.191 14.781 5.549 1.00 98.06 92 ASN A N 1
ATOM 726 C CA . ASN A 1 92 ? -3.710 15.042 6.889 1.00 98.06 92 ASN A CA 1
ATOM 727 C C . ASN A 1 92 ? -2.600 15.252 7.923 1.00 98.06 92 ASN A C 1
ATOM 729 O O . ASN A 1 92 ? -2.680 16.186 8.726 1.00 98.06 92 ASN A O 1
ATOM 733 N N . HIS A 1 93 ? -1.566 14.406 7.918 1.00 98.06 93 HIS A N 1
ATOM 734 C CA . HIS A 1 93 ? -0.627 14.356 9.031 1.00 98.06 93 HIS A CA 1
ATOM 735 C C . HIS A 1 93 ? 0.151 15.682 9.182 1.00 98.06 93 HIS A C 1
ATOM 737 O O . HIS A 1 93 ? 0.763 16.164 8.220 1.00 98.06 93 HIS A O 1
ATOM 743 N N . PRO A 1 94 ? 0.196 16.285 10.387 1.00 97.38 94 PRO A N 1
ATOM 744 C CA . PRO A 1 94 ? 0.766 17.621 10.584 1.00 97.38 94 PRO A CA 1
ATOM 745 C C . PRO A 1 94 ? 2.255 17.700 10.233 1.00 97.38 94 PRO A C 1
ATOM 747 O O . PRO A 1 94 ? 2.695 18.709 9.686 1.00 97.38 94 PRO A O 1
ATOM 750 N N . SER A 1 95 ? 3.009 16.630 10.491 1.00 97.81 95 SER A N 1
ATOM 751 C CA . SER A 1 95 ? 4.439 16.548 10.168 1.00 97.81 95 SER A CA 1
ATOM 752 C C . SER A 1 95 ? 4.733 16.282 8.691 1.00 97.81 95 SER A C 1
ATOM 754 O O . SER A 1 95 ? 5.891 16.343 8.306 1.00 97.81 95 SER A O 1
ATOM 756 N N . TYR A 1 96 ? 3.739 15.976 7.845 1.00 97.88 96 TYR A N 1
ATOM 757 C CA . TYR A 1 96 ? 4.016 15.750 6.425 1.00 97.88 96 TYR A CA 1
ATOM 758 C C . TYR A 1 96 ? 4.673 16.992 5.804 1.00 97.88 96 TYR A C 1
ATOM 760 O O . TYR A 1 96 ? 4.181 18.113 5.997 1.00 97.88 96 TYR A O 1
ATOM 768 N N . GLY A 1 97 ? 5.765 16.785 5.067 1.00 96.69 97 GLY A N 1
ATOM 769 C CA . GLY A 1 97 ? 6.649 17.828 4.544 1.00 96.69 97 GLY A CA 1
ATOM 770 C C . GLY A 1 97 ? 7.841 18.162 5.449 1.00 96.69 97 GLY A C 1
ATOM 771 O O . GLY A 1 97 ? 8.542 19.134 5.173 1.00 96.69 97 GLY A O 1
ATOM 772 N N . THR A 1 98 ? 8.071 17.404 6.526 1.00 97.69 98 THR A N 1
ATOM 773 C CA . THR A 1 98 ? 9.216 17.578 7.433 1.00 97.69 98 THR A CA 1
ATOM 774 C C . THR A 1 98 ? 9.984 16.260 7.626 1.00 97.69 98 THR A C 1
ATOM 776 O O . THR A 1 98 ? 9.429 15.179 7.394 1.00 97.69 98 THR A O 1
ATOM 779 N N . PRO A 1 99 ? 11.263 16.295 8.052 1.00 97.88 99 PRO A N 1
ATOM 780 C CA . PRO A 1 99 ? 12.042 15.077 8.293 1.00 97.88 99 PRO A CA 1
ATOM 781 C C . PRO A 1 99 ? 11.394 14.124 9.305 1.00 97.88 99 PRO A C 1
ATOM 783 O O . PRO A 1 99 ? 11.502 12.907 9.165 1.00 97.88 99 PRO A O 1
ATOM 786 N N . GLU A 1 100 ? 10.673 14.660 10.293 1.00 98.38 100 GLU A N 1
ATOM 787 C CA . GLU A 1 100 ? 10.003 13.885 11.342 1.00 98.38 100 GLU A CA 1
ATOM 788 C C . GLU A 1 100 ? 8.946 12.925 10.783 1.00 98.38 100 GLU A C 1
ATOM 790 O O . GLU A 1 100 ? 8.719 11.861 11.365 1.00 98.38 100 GLU A O 1
ATOM 795 N N . TYR A 1 101 ? 8.322 13.250 9.643 1.00 98.62 101 TYR A N 1
ATOM 796 C CA . TYR A 1 101 ? 7.325 12.373 9.027 1.00 98.62 101 TYR A CA 1
ATOM 797 C C . TYR A 1 101 ? 7.898 11.015 8.617 1.00 98.62 101 TYR A C 1
ATOM 799 O O . TYR A 1 101 ? 7.185 10.018 8.688 1.00 98.62 101 TYR A O 1
ATOM 807 N N . ASN A 1 102 ? 9.184 10.939 8.254 1.00 98.75 102 ASN A N 1
ATOM 808 C CA . ASN A 1 102 ? 9.814 9.662 7.911 1.00 98.75 102 ASN A CA 1
ATOM 809 C C . ASN A 1 102 ? 9.755 8.679 9.085 1.00 98.75 102 ASN A C 1
ATOM 811 O O . ASN A 1 102 ? 9.377 7.521 8.904 1.00 98.75 102 ASN A O 1
ATOM 815 N N . GLN A 1 103 ? 10.054 9.142 10.302 1.00 98.75 103 GLN A N 1
ATOM 816 C CA . GLN A 1 103 ? 9.965 8.276 11.474 1.00 98.75 103 GLN A CA 1
ATOM 817 C C . GLN A 1 103 ? 8.512 7.925 11.795 1.00 98.75 103 GLN A C 1
ATOM 819 O O . GLN A 1 103 ? 8.238 6.773 12.104 1.00 98.75 103 GLN A O 1
ATOM 824 N N . VAL A 1 104 ? 7.576 8.873 11.665 1.00 98.75 104 VAL A N 1
ATOM 825 C CA . VAL A 1 104 ? 6.136 8.602 11.840 1.00 98.75 104 VAL A CA 1
ATOM 826 C C . VAL A 1 104 ? 5.656 7.513 10.877 1.00 98.75 104 VAL A C 1
ATOM 828 O O . VAL A 1 104 ? 4.963 6.583 11.288 1.00 98.75 104 VAL A O 1
ATOM 831 N N . PHE A 1 105 ? 6.040 7.593 9.605 1.00 98.81 105 PHE A N 1
ATOM 832 C CA . PHE A 1 105 ? 5.655 6.618 8.591 1.00 98.81 105 PHE A CA 1
ATOM 833 C C . PHE A 1 105 ? 6.278 5.238 8.858 1.00 98.81 105 PHE A C 1
ATOM 835 O O . PHE A 1 105 ? 5.577 4.226 8.814 1.00 98.81 105 PHE A O 1
ATOM 842 N N . ALA A 1 106 ? 7.564 5.182 9.220 1.00 98.88 106 ALA A N 1
ATOM 843 C CA . ALA A 1 106 ? 8.236 3.942 9.626 1.00 98.88 106 ALA A CA 1
ATOM 844 C C . ALA A 1 106 ? 7.606 3.315 10.885 1.00 98.88 106 ALA A C 1
ATOM 846 O O . ALA A 1 106 ? 7.473 2.094 11.004 1.00 98.88 106 ALA A O 1
ATOM 847 N N . ASP A 1 107 ? 7.160 4.146 11.815 1.00 98.88 107 ASP A N 1
ATOM 848 C CA . ASP A 1 107 ? 6.462 3.735 13.024 1.00 98.88 107 ASP A CA 1
ATOM 849 C C . ASP A 1 107 ? 5.063 3.163 12.720 1.00 98.88 107 ASP A C 1
ATOM 851 O O . ASP A 1 107 ? 4.687 2.130 13.280 1.00 98.88 107 ASP A O 1
ATOM 855 N N . MET A 1 108 ? 4.320 3.761 11.780 1.00 98.88 108 MET A N 1
ATOM 856 C CA . MET A 1 108 ? 3.058 3.204 11.268 1.00 98.88 108 MET A CA 1
ATOM 857 C C . MET A 1 108 ? 3.274 1.863 10.556 1.00 98.88 108 MET A C 1
ATOM 859 O O . MET A 1 108 ? 2.529 0.915 10.805 1.00 98.88 108 MET A O 1
ATOM 863 N N . LEU A 1 109 ? 4.316 1.737 9.725 1.00 98.88 109 LEU A N 1
ATOM 864 C CA . LEU A 1 109 ? 4.701 0.454 9.123 1.00 98.88 109 LEU A CA 1
ATOM 865 C C . LEU A 1 109 ? 5.004 -0.588 10.206 1.00 98.88 109 LEU A C 1
ATOM 867 O O . LEU A 1 109 ? 4.487 -1.702 10.165 1.00 98.88 109 LEU A O 1
ATOM 871 N N . THR A 1 110 ? 5.782 -0.218 11.222 1.00 98.88 110 THR A N 1
ATOM 872 C CA . THR A 1 110 ? 6.091 -1.097 12.357 1.00 98.88 110 THR A CA 1
ATOM 873 C C . THR A 1 110 ? 4.819 -1.555 13.071 1.00 98.88 110 THR A C 1
ATOM 875 O O . THR A 1 110 ? 4.689 -2.739 13.384 1.00 98.88 110 THR A O 1
ATOM 878 N N . GLU A 1 111 ? 3.864 -0.654 13.309 1.00 98.62 111 GLU A N 1
ATOM 879 C CA . GLU A 1 111 ? 2.572 -0.970 13.927 1.00 98.62 111 GLU A CA 1
ATOM 880 C C . GLU A 1 111 ? 1.769 -1.970 13.084 1.00 98.62 111 GLU A C 1
ATOM 882 O O . GLU A 1 111 ? 1.306 -2.984 13.613 1.00 98.62 111 GLU A O 1
ATOM 887 N N . VAL A 1 112 ? 1.674 -1.743 11.771 1.00 98.81 112 VAL A N 1
ATOM 888 C CA . VAL A 1 112 ? 0.960 -2.633 10.848 1.00 98.81 112 VAL A CA 1
ATOM 889 C C . VAL A 1 112 ? 1.594 -4.029 10.824 1.00 98.81 112 VAL A C 1
ATOM 891 O O . VAL A 1 112 ? 0.913 -5.034 11.043 1.00 98.81 112 VAL A O 1
ATOM 894 N N . TYR A 1 113 ? 2.909 -4.120 10.630 1.00 98.75 113 TYR A N 1
ATOM 895 C CA . TYR A 1 113 ? 3.596 -5.413 10.538 1.00 98.75 113 TYR A CA 1
ATOM 896 C C . TYR A 1 113 ? 3.643 -6.159 11.875 1.00 98.75 113 TYR A C 1
ATOM 898 O O . TYR A 1 113 ? 3.639 -7.392 11.899 1.00 98.75 113 TYR A O 1
ATOM 906 N N . THR A 1 114 ? 3.643 -5.445 13.000 1.00 98.62 114 THR A N 1
ATOM 907 C CA . THR A 1 114 ? 3.582 -6.076 14.325 1.00 98.62 114 THR A CA 1
ATOM 908 C C . THR A 1 114 ? 2.215 -6.708 14.576 1.00 98.62 114 THR A C 1
ATOM 910 O O . THR A 1 114 ? 2.141 -7.831 15.074 1.00 98.62 114 THR A O 1
ATOM 913 N N . ASN A 1 115 ? 1.134 -6.012 14.217 1.00 98.44 115 ASN A N 1
ATOM 914 C CA . ASN A 1 115 ? -0.213 -6.380 14.655 1.00 98.44 115 ASN A CA 1
ATOM 915 C C . ASN A 1 115 ? -0.966 -7.285 13.671 1.00 98.44 115 ASN A C 1
ATOM 917 O O . ASN A 1 115 ? -1.834 -8.045 14.097 1.00 98.44 115 ASN A O 1
ATOM 921 N N . TYR A 1 116 ? -0.624 -7.255 12.379 1.00 98.31 116 TYR A N 1
ATOM 922 C CA . TYR A 1 116 ? -1.409 -7.917 11.324 1.00 98.31 116 TYR A CA 1
ATOM 923 C C . TYR A 1 116 ? -0.654 -9.049 10.620 1.00 98.31 116 TYR A C 1
ATOM 925 O O . TYR A 1 116 ? -0.873 -9.333 9.446 1.00 98.31 116 TYR A O 1
ATOM 933 N N . GLY A 1 117 ? 0.232 -9.726 11.356 1.00 96.19 117 GLY A N 1
ATOM 934 C CA . GLY A 1 117 ? 0.961 -10.887 10.851 1.00 96.19 117 GLY A CA 1
ATOM 935 C C . GLY A 1 117 ? 2.053 -10.508 9.857 1.00 96.19 117 GLY A C 1
ATOM 936 O O . GLY A 1 117 ? 2.087 -11.053 8.764 1.00 96.19 117 GLY A O 1
ATOM 937 N N . GLY A 1 118 ? 2.976 -9.618 10.235 1.00 96.75 118 GLY A N 1
ATOM 938 C CA . GLY A 1 118 ? 4.005 -9.075 9.338 1.00 96.75 118 GLY A CA 1
ATOM 939 C C . GLY A 1 118 ? 4.794 -10.108 8.532 1.00 96.75 118 GLY A C 1
ATOM 940 O O . GLY A 1 118 ? 5.098 -9.855 7.376 1.00 96.75 118 GLY A O 1
ATOM 941 N N . LYS A 1 119 ? 5.052 -11.301 9.089 1.00 97.38 119 LYS A N 1
ATOM 942 C CA . LYS A 1 119 ? 5.713 -12.423 8.385 1.00 97.38 119 LYS A CA 1
ATOM 943 C C . LYS A 1 119 ? 4.887 -13.033 7.244 1.00 97.38 119 LYS A C 1
ATOM 945 O O . LYS A 1 119 ? 5.435 -13.748 6.414 1.00 97.38 119 LYS A O 1
ATOM 950 N N . GLU A 1 120 ? 3.579 -12.809 7.247 1.00 96.69 120 GLU A N 1
ATOM 951 C CA . GLU A 1 120 ? 2.614 -13.329 6.276 1.00 96.69 120 GLU A CA 1
ATOM 952 C C . GLU A 1 120 ? 2.166 -12.266 5.267 1.00 96.69 120 GLU A C 1
ATOM 954 O O . GLU A 1 120 ? 1.531 -12.616 4.270 1.00 96.69 120 GLU A O 1
ATOM 959 N N . ILE A 1 121 ? 2.493 -10.988 5.505 1.00 98.69 121 ILE A N 1
ATOM 960 C CA . ILE A 1 121 ? 2.226 -9.917 4.545 1.00 98.69 121 ILE A CA 1
ATOM 961 C C . ILE A 1 121 ? 3.048 -10.207 3.291 1.00 98.69 121 ILE A C 1
ATOM 963 O O . ILE A 1 121 ? 4.277 -10.237 3.351 1.00 98.69 121 ILE A O 1
ATOM 967 N N . PHE A 1 122 ? 2.374 -10.475 2.172 1.00 98.69 122 PHE A N 1
ATOM 968 C CA . PHE A 1 122 ? 3.062 -10.895 0.947 1.00 98.69 122 PHE A CA 1
ATOM 969 C C . PHE A 1 122 ? 3.607 -9.712 0.151 1.00 98.69 122 PHE A C 1
ATOM 971 O O . PHE A 1 122 ? 4.606 -9.875 -0.547 1.00 98.69 122 PHE A O 1
ATOM 978 N N . GLU A 1 123 ? 2.961 -8.550 0.273 1.00 98.88 123 GLU A N 1
ATOM 979 C CA . GLU A 1 123 ? 3.297 -7.365 -0.501 1.00 98.88 123 GLU A CA 1
ATOM 980 C C . GLU A 1 123 ? 3.033 -6.064 0.264 1.00 98.88 123 GLU A C 1
ATOM 982 O O . GLU A 1 123 ? 2.000 -5.912 0.925 1.00 98.88 123 GLU A O 1
ATOM 987 N N . GLN A 1 124 ? 3.988 -5.140 0.156 1.00 98.88 124 GLN A N 1
ATOM 988 C CA . GLN A 1 124 ? 3.896 -3.750 0.581 1.00 98.88 124 GLN A CA 1
ATOM 989 C C . GLN A 1 124 ? 3.841 -2.855 -0.648 1.00 98.88 124 GLN A C 1
ATOM 991 O O . GLN A 1 124 ? 4.782 -2.837 -1.435 1.00 98.88 124 GLN A O 1
ATOM 996 N N . TRP A 1 125 ? 2.797 -2.049 -0.754 1.00 98.81 125 TRP A N 1
ATOM 997 C CA . TRP A 1 125 ? 2.584 -1.139 -1.864 1.00 98.81 125 TRP A CA 1
ATOM 998 C C . TRP A 1 125 ? 2.849 0.301 -1.421 1.00 98.81 125 TRP A C 1
ATOM 1000 O O . TRP A 1 125 ? 2.176 0.812 -0.514 1.00 98.81 125 TRP A O 1
ATOM 1010 N N . PHE A 1 126 ? 3.859 0.932 -2.020 1.00 98.50 126 PHE A N 1
ATOM 1011 C CA . PHE A 1 126 ? 4.196 2.339 -1.826 1.00 98.50 126 PHE A CA 1
ATOM 1012 C C . PHE A 1 126 ? 3.885 3.134 -3.092 1.00 98.50 126 PHE A C 1
ATOM 1014 O O . PHE A 1 126 ? 4.565 2.987 -4.103 1.00 98.50 126 PHE A O 1
ATOM 1021 N N . ASP A 1 127 ? 2.870 3.993 -3.013 1.00 94.94 127 ASP A N 1
ATOM 1022 C CA . ASP A 1 127 ? 2.487 4.864 -4.124 1.00 94.94 127 ASP A CA 1
ATOM 1023 C C . ASP A 1 127 ? 3.530 5.951 -4.402 1.00 94.94 127 ASP A C 1
ATOM 1025 O O . ASP A 1 127 ? 4.036 6.584 -3.469 1.00 94.94 127 ASP A O 1
ATOM 1029 N N . GLY A 1 128 ? 3.790 6.207 -5.683 1.00 92.31 128 GLY A N 1
ATOM 1030 C CA . GLY A 1 128 ? 4.562 7.351 -6.164 1.00 92.31 128 GLY A CA 1
ATOM 1031 C C . GLY A 1 128 ? 3.742 8.620 -6.383 1.00 92.31 128 GLY A C 1
ATOM 1032 O O . GLY A 1 128 ? 4.315 9.704 -6.537 1.00 92.31 128 GLY A O 1
ATOM 1033 N N . ALA A 1 129 ? 2.412 8.522 -6.411 1.00 90.00 129 ALA A N 1
ATOM 1034 C CA . ALA A 1 129 ? 1.523 9.644 -6.656 1.00 90.00 129 ALA A CA 1
ATOM 1035 C C . ALA A 1 129 ? 1.606 10.690 -5.535 1.00 90.00 129 ALA A C 1
ATOM 1037 O O . ALA A 1 129 ? 1.440 10.409 -4.346 1.00 90.00 129 ALA A O 1
ATOM 1038 N N . ASN A 1 130 ? 1.808 11.946 -5.932 1.00 90.69 130 ASN A N 1
ATOM 1039 C CA . ASN A 1 130 ? 1.814 13.086 -5.025 1.00 90.69 130 ASN A CA 1
ATOM 1040 C C . ASN A 1 130 ? 1.218 14.316 -5.722 1.00 90.69 130 ASN A C 1
ATOM 1042 O O . ASN A 1 130 ? 1.763 14.811 -6.704 1.00 90.69 130 ASN A O 1
ATOM 1046 N N . GLY A 1 131 ? 0.097 14.821 -5.207 1.00 86.50 131 GLY A N 1
ATOM 1047 C CA . GLY A 1 131 ? -0.659 15.932 -5.792 1.00 86.50 131 GLY A CA 1
ATOM 1048 C C . GLY A 1 131 ? -0.435 17.305 -5.149 1.00 86.50 131 GLY A C 1
ATOM 1049 O O . GLY A 1 131 ? -1.275 18.181 -5.340 1.00 86.50 131 GLY A O 1
ATOM 1050 N N . GLU A 1 132 ? 0.642 17.522 -4.387 1.00 87.88 132 GLU A N 1
ATOM 1051 C CA . GLU A 1 132 ? 0.949 18.819 -3.743 1.00 87.88 132 GLU A CA 1
ATOM 1052 C C . GLU A 1 132 ? 1.193 19.958 -4.755 1.00 87.88 132 GLU A C 1
ATOM 1054 O O . GLU A 1 132 ? 0.962 21.134 -4.464 1.00 87.88 132 GLU A O 1
ATOM 1059 N N . GLY A 1 133 ? 1.625 19.622 -5.974 1.00 82.31 133 GLY A N 1
ATOM 1060 C CA . GLY A 1 133 ? 1.965 20.599 -7.008 1.00 82.31 133 GLY A CA 1
ATOM 1061 C C . GLY A 1 133 ? 3.238 21.394 -6.687 1.00 82.31 133 GLY A C 1
ATOM 1062 O O . GLY A 1 133 ? 3.954 21.122 -5.726 1.00 82.31 133 GLY A O 1
ATOM 1063 N N . SER A 1 134 ? 3.551 22.403 -7.506 1.00 78.00 134 SER A N 1
ATOM 1064 C CA . SER A 1 134 ? 4.843 23.110 -7.435 1.00 78.00 134 SER A CA 1
ATOM 1065 C C . SER A 1 134 ? 5.069 23.903 -6.140 1.00 78.00 134 SER A C 1
ATOM 1067 O O . SER A 1 134 ? 6.219 24.117 -5.759 1.00 78.00 134 SER A O 1
ATOM 1069 N N . ASN A 1 135 ? 3.985 24.330 -5.482 1.00 80.38 135 ASN A N 1
ATOM 1070 C CA . ASN A 1 135 ? 4.006 25.179 -4.285 1.00 80.38 135 ASN A CA 1
ATOM 1071 C C . ASN A 1 135 ? 3.506 24.461 -3.020 1.00 80.38 135 ASN A C 1
ATOM 1073 O O . ASN A 1 135 ? 3.365 25.106 -1.981 1.00 80.38 135 ASN A O 1
ATOM 1077 N N . GLY A 1 136 ? 3.174 23.172 -3.112 1.00 83.94 136 GLY A N 1
ATOM 1078 C CA . GLY A 1 136 ? 2.736 22.396 -1.961 1.00 83.94 136 GLY A CA 1
ATOM 1079 C C . GLY A 1 136 ? 3.905 21.866 -1.135 1.00 83.94 136 GLY A C 1
ATOM 1080 O O . GLY A 1 136 ? 5.076 22.191 -1.364 1.00 83.94 136 GLY A O 1
ATOM 1081 N N . LYS A 1 137 ? 3.577 21.053 -0.136 1.00 88.12 137 LYS A N 1
ATOM 1082 C CA . LYS A 1 137 ? 4.560 20.425 0.744 1.00 88.12 137 LYS A CA 1
ATOM 1083 C C . LYS A 1 137 ? 5.460 19.483 -0.054 1.00 88.12 137 LYS A C 1
ATOM 1085 O O . LYS A 1 137 ? 5.003 18.745 -0.921 1.00 88.12 137 LYS A O 1
ATOM 1090 N N . LYS A 1 138 ? 6.748 19.467 0.285 1.00 90.06 138 LYS A N 1
ATOM 1091 C CA . LYS A 1 138 ? 7.715 18.518 -0.273 1.00 90.06 138 LYS A CA 1
ATOM 1092 C C . LYS A 1 138 ? 8.217 17.622 0.842 1.00 90.06 138 LYS A C 1
ATOM 1094 O O . LYS A 1 138 ? 8.816 18.112 1.792 1.00 90.06 138 LYS A O 1
ATOM 1099 N N . GLN A 1 139 ? 7.936 16.331 0.728 1.00 95.06 139 GLN A N 1
ATOM 1100 C CA . GLN A 1 139 ? 8.479 15.322 1.623 1.00 95.06 139 GLN A CA 1
ATOM 1101 C C . GLN A 1 139 ? 9.670 14.657 0.940 1.00 95.06 139 GLN A C 1
ATOM 1103 O O . GLN A 1 139 ? 9.518 14.055 -0.119 1.00 95.06 139 GLN A O 1
ATOM 1108 N N . GLU A 1 140 ? 10.841 14.744 1.562 1.00 95.38 140 GLU A N 1
ATOM 1109 C CA . GLU A 1 140 ? 11.972 13.887 1.215 1.00 95.38 140 GLU A CA 1
ATOM 1110 C C . GLU A 1 140 ? 11.795 12.564 1.964 1.00 95.38 140 GLU A C 1
ATOM 1112 O O . GLU A 1 140 ? 11.834 12.525 3.199 1.00 95.38 140 GLU A O 1
ATOM 1117 N N . TYR A 1 141 ? 11.501 11.498 1.220 1.00 96.88 141 TYR A N 1
ATOM 1118 C CA . TYR A 1 141 ? 11.243 10.176 1.781 1.00 96.88 141 TYR A CA 1
ATOM 1119 C C . TYR A 1 141 ? 12.546 9.424 2.052 1.00 96.88 141 TYR A C 1
ATOM 1121 O O . TYR A 1 141 ? 13.373 9.251 1.155 1.00 96.88 141 TYR A O 1
ATOM 1129 N N . ASP A 1 142 ? 12.697 8.903 3.267 1.00 97.88 142 ASP A N 1
ATOM 1130 C CA . ASP A 1 142 ? 13.762 7.956 3.596 1.00 97.88 142 ASP A CA 1
ATOM 1131 C C . ASP A 1 142 ? 13.341 6.534 3.193 1.00 97.88 142 ASP A C 1
ATOM 1133 O O . ASP A 1 142 ? 12.943 5.699 4.010 1.00 97.88 142 ASP A O 1
ATOM 1137 N N . TRP A 1 143 ? 13.423 6.254 1.892 1.00 97.31 143 TRP A N 1
ATOM 1138 C CA . TRP A 1 143 ? 13.088 4.942 1.335 1.00 97.31 143 TRP A CA 1
ATOM 1139 C C . TRP A 1 143 ? 13.912 3.810 1.952 1.00 97.31 143 TRP A C 1
ATOM 1141 O O . TRP A 1 143 ? 13.397 2.712 2.153 1.00 97.31 143 TRP A O 1
ATOM 1151 N N . THR A 1 144 ? 15.170 4.078 2.317 1.00 97.62 144 THR A N 1
ATOM 1152 C CA . THR A 1 144 ? 16.033 3.081 2.966 1.00 97.62 144 THR A CA 1
ATOM 1153 C C . THR A 1 144 ? 15.465 2.687 4.327 1.00 97.62 144 THR A C 1
ATOM 1155 O O . THR A 1 144 ? 15.371 1.495 4.632 1.00 97.62 144 THR A O 1
ATOM 1158 N N . LEU A 1 145 ? 15.032 3.659 5.135 1.00 98.75 145 LEU A N 1
ATOM 1159 C CA . LEU A 1 145 ? 14.342 3.402 6.399 1.00 98.75 145 LEU A CA 1
ATOM 1160 C C . LEU A 1 145 ? 13.043 2.616 6.190 1.00 98.75 145 LEU A C 1
ATOM 1162 O O . LEU A 1 145 ? 12.781 1.668 6.937 1.00 98.75 145 LEU A O 1
ATOM 1166 N N . PHE A 1 146 ? 12.241 2.968 5.182 1.00 98.62 146 PHE A N 1
ATOM 1167 C CA . PHE A 1 146 ? 10.955 2.306 4.927 1.00 98.62 146 PHE A CA 1
ATOM 1168 C C . PHE A 1 146 ? 11.152 0.842 4.523 1.00 98.62 146 PHE A C 1
ATOM 1170 O O . PHE A 1 146 ? 10.533 -0.050 5.110 1.00 98.62 146 PHE A O 1
ATOM 1177 N N . TYR A 1 147 ? 12.073 0.574 3.594 1.00 98.44 147 TYR A N 1
ATOM 1178 C CA . TYR A 1 147 ? 12.393 -0.784 3.151 1.00 98.44 147 TYR A CA 1
ATOM 1179 C C . TYR A 1 147 ? 12.966 -1.623 4.292 1.00 98.44 147 TYR A C 1
ATOM 1181 O O . TYR A 1 147 ? 12.494 -2.732 4.538 1.00 98.44 147 TYR A O 1
ATOM 1189 N N . ASN A 1 148 ? 13.928 -1.087 5.048 1.00 98.62 148 ASN A N 1
ATOM 1190 C CA . ASN A 1 148 ? 14.528 -1.804 6.176 1.00 98.62 148 ASN A CA 1
ATOM 1191 C C . ASN A 1 148 ? 13.512 -2.109 7.281 1.00 98.62 148 ASN A C 1
ATOM 1193 O O . ASN A 1 148 ? 13.557 -3.186 7.878 1.00 98.62 148 ASN A O 1
ATOM 1197 N N . THR A 1 149 ? 12.581 -1.187 7.540 1.00 98.75 149 THR A N 1
ATOM 1198 C CA . THR A 1 149 ? 11.486 -1.401 8.493 1.00 98.75 149 THR A CA 1
ATOM 1199 C C . THR A 1 149 ? 10.648 -2.610 8.094 1.00 98.75 149 THR A C 1
ATOM 1201 O O . THR A 1 149 ? 10.433 -3.501 8.913 1.00 98.75 149 THR A O 1
ATOM 1204 N N . VAL A 1 150 ? 10.226 -2.678 6.834 1.00 98.56 150 VAL A N 1
ATOM 1205 C CA . VAL A 1 150 ? 9.401 -3.769 6.302 1.00 98.56 150 VAL A CA 1
ATOM 1206 C C . VAL A 1 150 ? 10.176 -5.096 6.271 1.00 98.56 150 VAL A C 1
ATOM 1208 O O . VAL A 1 150 ? 9.712 -6.104 6.816 1.00 98.56 150 VAL A O 1
ATOM 1211 N N . TYR A 1 151 ? 11.407 -5.096 5.749 1.00 98.62 151 TYR A N 1
ATOM 1212 C CA . TYR A 1 151 ? 12.240 -6.301 5.651 1.00 98.62 151 TYR A CA 1
ATOM 1213 C C . TYR A 1 151 ? 12.652 -6.892 7.002 1.00 98.62 151 TYR A C 1
ATOM 1215 O O . TYR A 1 151 ? 12.867 -8.102 7.100 1.00 98.62 151 TYR A O 1
ATOM 1223 N N . LYS A 1 152 ? 12.702 -6.086 8.070 1.00 98.44 152 LYS A N 1
ATOM 1224 C CA . LYS A 1 152 ? 12.925 -6.583 9.437 1.00 98.44 152 LYS A CA 1
ATOM 1225 C C . LYS A 1 152 ? 11.844 -7.575 9.882 1.00 98.44 152 LYS A C 1
ATOM 1227 O O . LYS A 1 152 ? 12.144 -8.497 10.640 1.00 98.44 152 LYS A O 1
ATOM 1232 N N . PHE A 1 153 ? 10.600 -7.389 9.442 1.00 98.56 153 PHE A N 1
ATOM 1233 C CA . PHE A 1 153 ? 9.491 -8.285 9.775 1.00 98.56 153 PHE A CA 1
ATOM 1234 C C . PHE A 1 153 ? 9.365 -9.440 8.790 1.00 98.56 153 PHE A C 1
ATOM 1236 O O . PHE A 1 153 ? 9.129 -10.575 9.213 1.00 98.56 153 PHE A O 1
ATOM 1243 N N . ASN A 1 154 ? 9.528 -9.159 7.498 1.00 98.06 154 ASN A N 1
ATOM 1244 C CA . ASN A 1 154 ? 9.450 -10.160 6.448 1.00 98.06 154 ASN A CA 1
ATOM 1245 C C . ASN A 1 154 ? 10.505 -9.903 5.362 1.00 98.06 154 ASN A C 1
ATOM 1247 O O . ASN A 1 154 ? 10.283 -9.058 4.501 1.00 98.06 154 ASN A O 1
ATOM 1251 N N . PRO A 1 155 ? 11.621 -10.651 5.333 1.00 97.81 155 PRO A N 1
ATOM 1252 C CA . PRO A 1 155 ? 12.643 -10.484 4.300 1.00 97.81 155 PRO A CA 1
ATOM 1253 C C . PRO A 1 155 ? 12.188 -10.944 2.903 1.00 97.81 155 PRO A C 1
ATOM 1255 O O . PRO A 1 155 ? 12.887 -10.686 1.932 1.00 97.81 155 PRO A O 1
ATOM 1258 N N . ASN A 1 156 ? 11.040 -11.627 2.795 1.00 97.44 156 ASN A N 1
ATOM 1259 C CA . ASN A 1 156 ? 10.500 -12.151 1.536 1.00 97.44 156 ASN A CA 1
ATOM 1260 C C . ASN A 1 156 ? 9.287 -11.360 1.018 1.00 97.44 156 ASN A C 1
ATOM 1262 O O . ASN A 1 156 ? 8.653 -11.790 0.054 1.00 97.44 156 ASN A O 1
ATOM 1266 N N . VAL A 1 157 ? 8.904 -10.265 1.680 1.00 98.56 157 VAL A N 1
ATOM 1267 C CA . VAL A 1 157 ? 7.813 -9.402 1.210 1.00 98.56 157 VAL A CA 1
ATOM 1268 C C . VAL A 1 157 ? 8.203 -8.755 -0.116 1.00 98.56 157 VAL A C 1
ATOM 1270 O O . VAL A 1 157 ? 9.328 -8.284 -0.282 1.00 98.56 157 VAL A O 1
ATOM 1273 N N . VAL A 1 158 ? 7.276 -8.731 -1.068 1.00 98.69 158 VAL A N 1
ATOM 1274 C CA . VAL A 1 158 ? 7.447 -7.955 -2.297 1.00 98.69 158 VAL A CA 1
ATOM 1275 C C . VAL A 1 158 ? 7.178 -6.494 -1.954 1.00 98.69 158 VAL A C 1
ATOM 1277 O O . VAL A 1 158 ? 6.144 -6.179 -1.378 1.00 98.69 158 VAL A O 1
ATOM 1280 N N . ILE A 1 159 ? 8.108 -5.592 -2.252 1.00 98.75 159 ILE A N 1
ATOM 1281 C CA . ILE A 1 159 ? 7.861 -4.154 -2.114 1.00 98.75 159 ILE A CA 1
ATOM 1282 C C . ILE A 1 159 ? 7.604 -3.580 -3.504 1.00 98.75 159 ILE A C 1
ATOM 1284 O O . ILE A 1 159 ? 8.517 -3.539 -4.333 1.00 98.75 159 ILE A O 1
ATOM 1288 N N . PHE A 1 160 ? 6.375 -3.139 -3.737 1.00 98.75 160 PHE A N 1
ATOM 1289 C CA . PHE A 1 160 ? 6.007 -2.354 -4.902 1.00 98.75 160 PHE A CA 1
ATOM 1290 C C . PHE A 1 160 ? 6.331 -0.875 -4.667 1.00 98.75 160 PHE A C 1
ATOM 1292 O O . PHE A 1 160 ? 6.011 -0.307 -3.618 1.00 98.75 160 PHE A O 1
ATOM 1299 N N . SER A 1 161 ? 6.904 -0.253 -5.692 1.00 97.38 161 SER A N 1
ATOM 1300 C CA . SER A 1 161 ? 6.821 1.186 -5.968 1.00 97.38 161 SER A CA 1
ATOM 1301 C C . SER A 1 161 ? 6.914 1.390 -7.484 1.00 97.38 161 SER A C 1
ATOM 1303 O O . SER A 1 161 ? 7.039 0.408 -8.225 1.00 97.38 161 SER A O 1
ATOM 1305 N N . ASP A 1 162 ? 6.951 2.632 -7.978 1.00 95.69 162 ASP A N 1
ATOM 1306 C CA . ASP A 1 162 ? 7.233 2.900 -9.397 1.00 95.69 162 ASP A CA 1
ATOM 1307 C C . ASP A 1 162 ? 8.473 2.148 -9.901 1.00 95.69 162 ASP A C 1
ATOM 1309 O O . ASP A 1 162 ? 8.496 1.704 -11.047 1.00 95.69 162 ASP A O 1
ATOM 1313 N N . ILE A 1 163 ? 9.482 1.964 -9.038 1.00 96.31 163 ILE A N 1
ATOM 1314 C CA . ILE A 1 163 ? 10.774 1.347 -9.371 1.00 96.31 163 ILE A CA 1
ATOM 1315 C C . ILE A 1 163 ? 11.231 0.270 -8.371 1.00 96.31 163 ILE A C 1
ATOM 1317 O O . ILE A 1 163 ? 12.427 -0.009 -8.271 1.00 96.31 163 ILE A O 1
ATOM 1321 N N . GLY A 1 164 ? 10.313 -0.378 -7.649 1.00 94.62 164 GLY A N 1
ATOM 1322 C CA . GLY A 1 164 ? 10.660 -1.488 -6.753 1.00 94.62 164 GLY A CA 1
ATOM 1323 C C . GLY A 1 164 ? 10.950 -1.115 -5.301 1.00 94.62 164 GLY A C 1
ATOM 1324 O O . GLY A 1 164 ? 10.431 -0.123 -4.798 1.00 94.62 164 GLY A O 1
ATOM 1325 N N . PRO A 1 165 ? 11.745 -1.920 -4.574 1.00 96.50 165 PRO A N 1
ATOM 1326 C CA . PRO A 1 165 ? 12.726 -2.892 -5.080 1.00 96.50 165 PRO A CA 1
ATOM 1327 C C . PRO A 1 165 ? 12.199 -4.291 -5.453 1.00 96.50 165 PRO A C 1
ATOM 1329 O O . PRO A 1 165 ? 12.960 -5.070 -6.018 1.00 96.50 165 PRO A O 1
ATOM 1332 N N . GLY A 1 166 ? 10.957 -4.657 -5.123 1.00 97.69 166 GLY A N 1
ATOM 1333 C CA . GLY A 1 166 ? 10.416 -6.002 -5.380 1.00 97.69 166 GLY A CA 1
ATOM 1334 C C . GLY A 1 166 ? 9.772 -6.154 -6.759 1.00 97.69 166 GLY A C 1
ATOM 1335 O O . GLY A 1 166 ? 10.072 -7.095 -7.495 1.00 97.69 166 GLY A O 1
ATOM 1336 N N . CYS A 1 167 ? 8.904 -5.215 -7.121 1.00 98.31 167 CYS A N 1
ATOM 1337 C CA . CYS A 1 167 ? 8.269 -5.116 -8.435 1.00 98.31 167 CYS A CA 1
ATOM 1338 C C . CYS A 1 167 ? 8.055 -3.642 -8.803 1.00 98.31 167 CYS A C 1
ATOM 1340 O O . CYS A 1 167 ? 8.005 -2.777 -7.928 1.00 98.31 167 CYS A O 1
ATOM 1342 N N . ARG A 1 168 ? 7.975 -3.348 -10.102 1.00 98.25 168 ARG A N 1
ATOM 1343 C CA . ARG A 1 168 ? 7.762 -1.986 -10.609 1.00 98.25 168 ARG A CA 1
ATOM 1344 C C . ARG A 1 168 ? 6.334 -1.768 -11.074 1.00 98.25 168 ARG A C 1
ATOM 1346 O O . ARG A 1 168 ? 5.672 -2.709 -11.515 1.00 98.25 168 ARG A O 1
ATOM 1353 N N . TRP A 1 169 ? 5.927 -0.509 -11.116 1.00 98.50 169 TRP A N 1
ATOM 1354 C CA . TRP A 1 169 ? 4.724 -0.099 -11.825 1.00 98.50 169 TRP A CA 1
ATOM 1355 C C . TRP A 1 169 ? 4.825 -0.378 -13.334 1.00 98.50 169 TRP A C 1
ATOM 1357 O O . TRP A 1 169 ? 5.881 -0.208 -13.946 1.00 98.50 169 TRP A O 1
ATOM 1367 N N . MET A 1 170 ? 3.711 -0.756 -13.970 1.00 97.75 170 MET A N 1
ATOM 1368 C CA . MET A 1 170 ? 3.632 -0.966 -15.425 1.00 97.75 170 MET A CA 1
ATOM 1369 C C . MET A 1 170 ? 3.659 0.339 -16.244 1.00 97.75 170 MET A C 1
ATOM 1371 O O . MET A 1 170 ? 3.661 0.313 -17.479 1.00 97.75 170 MET A O 1
ATOM 1375 N N . GLY A 1 171 ? 3.636 1.502 -15.594 1.00 97.19 171 GLY A N 1
ATOM 1376 C CA . GLY A 1 171 ? 3.616 2.801 -16.270 1.00 97.19 171 GLY A CA 1
ATOM 1377 C C . GLY A 1 171 ? 2.231 3.237 -16.759 1.00 97.19 171 GLY A C 1
ATOM 1378 O O . GLY A 1 171 ? 2.129 4.206 -17.510 1.00 97.19 171 GLY A O 1
ATOM 1379 N N . ASN A 1 172 ? 1.162 2.513 -16.410 1.00 97.44 172 ASN A N 1
ATOM 1380 C CA . ASN A 1 172 ? -0.219 2.936 -16.647 1.00 97.44 172 ASN A CA 1
ATOM 1381 C C . ASN A 1 172 ? -1.213 2.186 -15.750 1.00 97.44 172 ASN A C 1
ATOM 1383 O O . ASN A 1 172 ? -1.037 1.001 -15.510 1.00 97.44 172 ASN A O 1
ATOM 1387 N N . GLU A 1 173 ? -2.326 2.839 -15.417 1.00 96.94 173 GLU A N 1
ATOM 1388 C CA . GLU A 1 173 ? -3.434 2.259 -14.634 1.00 96.94 173 GLU A CA 1
ATOM 1389 C C . GLU A 1 173 ? -4.522 1.600 -15.515 1.00 96.94 173 GLU A C 1
ATOM 1391 O O . GLU A 1 173 ? -5.674 1.425 -15.107 1.00 96.94 173 GLU A O 1
ATOM 1396 N N . ARG A 1 174 ? -4.222 1.308 -16.792 1.00 96.38 174 ARG A N 1
ATOM 1397 C CA . ARG A 1 174 ? -5.208 0.743 -17.739 1.00 96.38 174 ARG A CA 1
ATOM 1398 C C . ARG A 1 174 ? -5.193 -0.779 -17.771 1.00 96.38 174 ARG A C 1
ATOM 1400 O O . ARG A 1 174 ? -6.036 -1.356 -18.455 1.00 96.38 174 ARG A O 1
ATOM 1407 N N . GLY A 1 175 ? -4.274 -1.427 -17.060 1.00 96.62 175 GLY A N 1
ATOM 1408 C CA . GLY A 1 175 ? -4.147 -2.879 -17.116 1.00 96.62 175 GLY A CA 1
ATOM 1409 C C . GLY A 1 175 ? -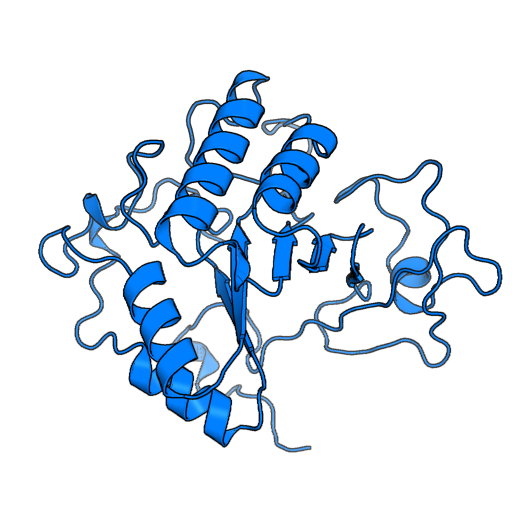3.364 -3.385 -18.331 1.00 96.62 175 GLY A C 1
ATOM 1410 O O . GLY A 1 175 ? -3.596 -4.513 -18.753 1.00 96.62 175 GLY A O 1
ATOM 1411 N N . VAL A 1 176 ? -2.494 -2.568 -18.945 1.00 96.69 176 VAL A N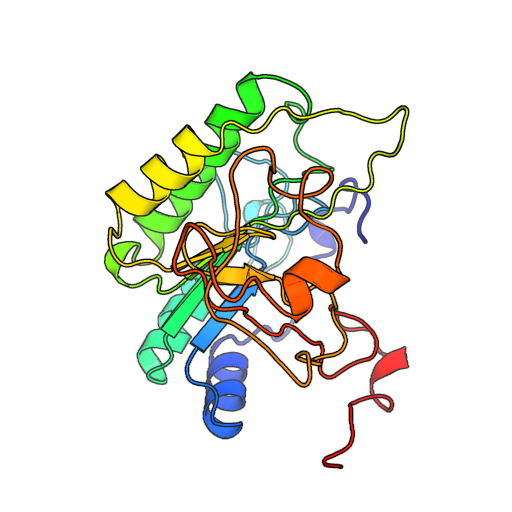 1
ATOM 1412 C CA . VAL A 1 176 ? -1.856 -2.905 -20.232 1.00 96.69 176 VAL A CA 1
ATOM 1413 C C . VAL A 1 176 ? -0.336 -2.979 -20.112 1.00 96.69 176 VAL A C 1
ATOM 1415 O O . VAL A 1 176 ? 0.332 -1.961 -19.934 1.00 96.69 176 VAL A O 1
ATOM 1418 N N . ALA A 1 177 ? 0.216 -4.179 -20.278 1.00 96.69 177 ALA A N 1
ATOM 1419 C CA . ALA A 1 177 ? 1.650 -4.381 -20.457 1.00 96.69 177 ALA A CA 1
ATOM 1420 C C . ALA A 1 177 ? 2.102 -4.025 -21.881 1.00 96.69 177 ALA A C 1
ATOM 1422 O O . ALA A 1 177 ? 1.313 -4.095 -22.827 1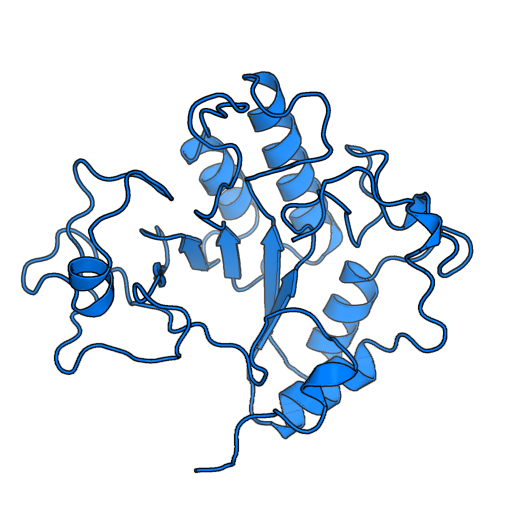.00 96.69 177 ALA A O 1
ATOM 1423 N N . GLY A 1 178 ? 3.376 -3.665 -22.037 1.00 94.56 178 GLY A N 1
ATOM 1424 C CA . GLY A 1 178 ? 3.976 -3.492 -23.357 1.00 94.56 178 GLY A CA 1
ATOM 1425 C C . GLY A 1 178 ? 4.036 -4.814 -24.120 1.00 94.56 178 GLY A C 1
ATOM 1426 O O . GLY A 1 178 ? 4.205 -5.872 -23.516 1.00 94.56 178 GLY A O 1
ATOM 1427 N N . GLU A 1 179 ? 3.941 -4.759 -25.454 1.00 95.81 179 GLU A N 1
ATOM 1428 C CA . GLU A 1 179 ? 4.101 -5.945 -26.316 1.00 95.81 179 GLU A CA 1
ATOM 1429 C C . GLU A 1 179 ? 5.443 -6.648 -26.056 1.00 95.81 179 GLU A C 1
ATOM 1431 O O . GLU A 1 179 ? 5.526 -7.871 -26.001 1.00 95.81 179 GLU A O 1
ATOM 1436 N N . THR A 1 180 ? 6.491 -5.855 -25.830 1.00 96.62 180 THR A N 1
ATOM 1437 C CA . THR A 1 180 ? 7.745 -6.310 -25.232 1.00 96.62 180 THR A CA 1
ATOM 1438 C C . THR A 1 180 ? 7.805 -5.818 -23.795 1.00 96.62 180 THR A C 1
ATOM 1440 O O . THR A 1 180 ? 7.681 -4.616 -23.560 1.00 96.62 180 THR A O 1
ATOM 1443 N N . ASN A 1 181 ? 8.040 -6.734 -22.857 1.00 98.25 181 ASN A N 1
ATOM 1444 C CA . ASN A 1 181 ? 8.204 -6.419 -21.446 1.00 98.25 181 ASN A CA 1
ATOM 1445 C C . ASN A 1 181 ? 9.329 -7.259 -20.831 1.00 98.25 181 ASN A C 1
ATOM 1447 O O . ASN A 1 181 ? 9.181 -8.460 -20.606 1.00 98.25 181 ASN A O 1
ATOM 1451 N N . TRP A 1 182 ? 10.454 -6.609 -20.556 1.00 98.50 182 TRP A N 1
ATOM 1452 C CA . TRP A 1 182 ? 11.572 -7.189 -19.831 1.00 98.50 182 TRP A CA 1
ATOM 1453 C C . TRP A 1 182 ? 11.345 -7.048 -18.328 1.00 98.50 182 TRP A C 1
ATOM 1455 O O . TRP A 1 182 ? 11.098 -5.951 -17.824 1.00 98.50 182 TRP A O 1
ATOM 1465 N N . SER A 1 183 ? 11.515 -8.136 -17.579 1.00 98.38 183 SER A N 1
ATOM 1466 C CA . SER A 1 183 ? 11.503 -8.123 -16.106 1.00 98.38 183 SER A CA 1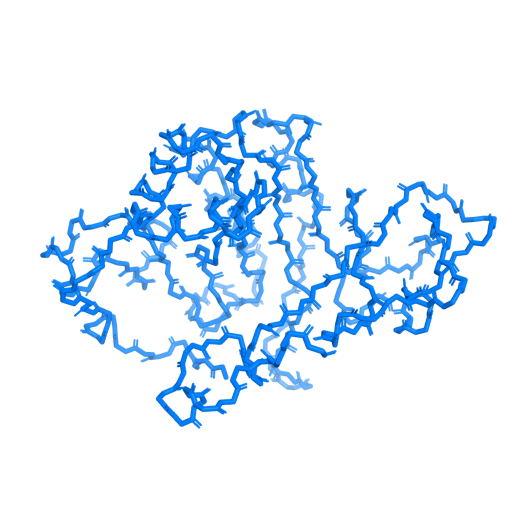
ATOM 1467 C C . SER A 1 183 ? 12.789 -7.548 -15.503 1.00 98.38 183 SER A C 1
ATOM 1469 O O . SER A 1 183 ? 13.133 -7.863 -14.370 1.00 98.38 183 SER A O 1
ATOM 1471 N N . THR A 1 184 ? 13.508 -6.719 -16.252 1.00 98.19 184 THR A N 1
ATOM 1472 C CA . THR A 1 184 ? 14.745 -6.053 -15.851 1.00 98.19 184 THR A CA 1
ATOM 1473 C C . THR A 1 184 ? 14.628 -4.551 -16.091 1.00 98.19 184 THR A C 1
ATOM 1475 O O . THR A 1 184 ? 13.977 -4.121 -17.047 1.00 98.19 184 THR A O 1
ATOM 1478 N N . LEU A 1 185 ? 15.226 -3.741 -15.216 1.00 98.00 185 LEU A N 1
ATOM 1479 C CA . LEU A 1 185 ? 15.149 -2.277 -15.273 1.00 98.00 185 LEU A CA 1
ATOM 1480 C C . LEU A 1 185 ? 16.491 -1.649 -14.880 1.00 98.00 185 LEU A C 1
ATOM 1482 O O . LEU A 1 185 ? 17.167 -2.148 -13.982 1.00 98.00 185 LEU A O 1
ATOM 1486 N N . ASN A 1 186 ? 16.859 -0.544 -15.528 1.00 97.38 186 ASN A N 1
ATOM 1487 C CA . ASN A 1 186 ? 17.920 0.337 -15.039 1.00 97.38 186 ASN A CA 1
ATOM 1488 C C . ASN A 1 186 ? 17.343 1.269 -13.975 1.00 97.38 186 ASN A C 1
ATOM 1490 O O . ASN A 1 186 ? 16.386 1.994 -14.250 1.00 97.38 186 ASN A O 1
ATOM 1494 N N . VAL A 1 187 ? 17.921 1.251 -12.778 1.00 96.00 187 VAL A N 1
ATOM 1495 C CA . VAL A 1 187 ? 17.421 2.024 -11.627 1.00 96.00 187 VAL A CA 1
ATOM 1496 C C . VAL A 1 187 ? 18.401 3.106 -11.189 1.00 96.00 187 VAL A C 1
ATOM 1498 O O . VAL A 1 187 ? 18.004 4.064 -10.528 1.00 96.00 187 VAL A O 1
ATOM 1501 N N . THR A 1 188 ? 19.671 3.001 -11.584 1.00 95.56 188 THR A N 1
ATOM 1502 C CA . THR A 1 188 ? 20.684 4.009 -11.275 1.00 95.56 188 THR A CA 1
ATOM 1503 C C . THR A 1 188 ? 20.285 5.372 -11.843 1.00 95.56 188 THR A C 1
ATOM 1505 O O . THR A 1 188 ? 20.0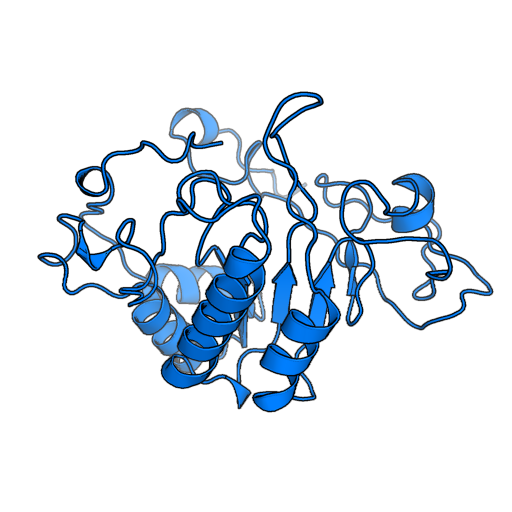81 5.534 -13.044 1.00 95.56 188 THR A O 1
ATOM 1508 N N . GLY A 1 189 ? 20.200 6.372 -10.962 1.00 94.69 189 GLY A N 1
ATOM 1509 C CA . GLY A 1 189 ? 19.823 7.743 -11.317 1.00 94.69 189 GLY A CA 1
ATOM 1510 C C . GLY A 1 189 ? 18.317 8.021 -11.326 1.00 94.69 189 GLY A C 1
ATOM 1511 O O . GLY A 1 189 ? 17.939 9.152 -11.617 1.00 94.69 189 GLY A O 1
ATOM 1512 N N . PHE A 1 190 ? 17.479 7.037 -10.984 1.00 96.25 190 PHE A N 1
ATOM 1513 C CA . PHE A 1 190 ? 16.037 7.208 -10.801 1.00 96.25 190 PHE A CA 1
ATOM 1514 C C . PHE A 1 190 ? 15.630 7.094 -9.325 1.00 96.25 190 PHE A C 1
ATOM 1516 O O . PHE A 1 190 ? 16.358 6.540 -8.498 1.00 96.25 190 PHE A O 1
ATOM 1523 N N . GLY A 1 191 ? 14.448 7.618 -9.008 1.00 93.81 191 GLY A N 1
ATOM 1524 C CA . GLY A 1 191 ? 13.797 7.529 -7.702 1.00 93.81 191 GLY A CA 1
ATOM 1525 C C . GLY A 1 191 ? 12.336 7.086 -7.817 1.00 93.81 191 GLY A C 1
ATOM 1526 O O . GLY A 1 191 ? 11.835 6.818 -8.904 1.00 93.81 191 GLY A O 1
ATOM 1527 N N . VAL A 1 192 ? 11.651 6.984 -6.680 1.00 94.25 192 VAL A N 1
ATOM 1528 C CA . VAL A 1 192 ? 10.210 6.673 -6.623 1.00 94.25 192 VAL A CA 1
ATOM 1529 C C . VAL A 1 192 ? 9.385 7.928 -6.946 1.00 94.25 192 VAL A C 1
ATOM 1531 O O . VAL A 1 192 ? 9.807 9.044 -6.631 1.00 94.25 192 VAL A O 1
ATOM 1534 N N . GLY A 1 193 ? 8.202 7.768 -7.545 1.00 91.62 193 GLY A N 1
ATOM 1535 C CA . GLY A 1 193 ? 7.313 8.875 -7.901 1.00 91.62 193 GLY A CA 1
ATOM 1536 C C . GLY A 1 193 ? 7.860 9.755 -9.026 1.00 91.62 193 GLY A C 1
ATOM 1537 O O . GLY A 1 193 ? 8.171 9.273 -10.111 1.00 91.62 193 GLY A O 1
ATOM 1538 N N . TYR A 1 194 ? 7.967 11.068 -8.792 1.00 87.62 194 TYR A N 1
ATOM 1539 C CA . TYR A 1 194 ? 8.358 12.047 -9.822 1.00 87.62 194 TYR A CA 1
ATOM 1540 C C . TYR A 1 194 ? 9.726 11.789 -10.467 1.00 87.62 194 TYR A C 1
ATOM 1542 O O . TYR A 1 194 ? 9.936 12.192 -11.611 1.00 87.62 194 TYR A O 1
ATOM 1550 N N . ASP A 1 195 ? 10.625 11.115 -9.751 1.00 92.69 195 ASP A N 1
ATOM 1551 C CA . ASP A 1 195 ? 11.970 10.786 -10.222 1.00 92.69 195 ASP A CA 1
ATOM 1552 C C . ASP A 1 195 ? 12.040 9.409 -10.908 1.00 92.69 195 ASP A C 1
ATOM 1554 O O . ASP A 1 195 ? 13.133 8.930 -11.219 1.00 92.69 195 ASP A O 1
ATOM 1558 N N . ALA A 1 196 ? 10.901 8.748 -11.140 1.00 95.88 196 ALA A N 1
ATOM 1559 C CA . ALA A 1 196 ? 10.843 7.457 -11.815 1.00 95.88 196 ALA A CA 1
ATOM 1560 C C . ALA A 1 196 ? 11.139 7.580 -13.325 1.00 95.88 196 ALA A C 1
ATOM 1562 O O . ALA A 1 196 ? 10.967 8.645 -13.931 1.00 95.88 196 ALA A O 1
ATOM 1563 N N . PRO A 1 197 ? 11.555 6.483 -13.988 1.00 96.75 197 PRO A N 1
ATOM 1564 C CA . PRO A 1 197 ? 11.658 6.440 -15.436 1.00 96.75 197 PRO A CA 1
ATOM 1565 C C . PRO A 1 197 ? 10.333 6.790 -16.110 1.00 96.75 197 PRO A C 1
ATOM 1567 O O . PRO A 1 197 ? 9.250 6.613 -15.557 1.00 96.75 197 PRO A O 1
ATOM 1570 N N . SER A 1 198 ? 10.408 7.215 -17.373 1.00 96.75 198 SER A N 1
ATOM 1571 C CA . SER A 1 198 ? 9.196 7.470 -18.156 1.00 96.75 198 SER A CA 1
ATOM 1572 C C . SER A 1 198 ? 8.262 6.253 -18.165 1.00 96.75 198 SER A C 1
ATOM 1574 O O . SER A 1 198 ? 8.727 5.112 -18.234 1.00 96.75 198 SER A O 1
ATOM 1576 N N . ALA A 1 199 ? 6.953 6.497 -18.234 1.00 96.50 199 ALA A N 1
ATOM 1577 C CA . ALA A 1 199 ? 5.936 5.452 -18.364 1.00 96.50 199 ALA A CA 1
ATOM 1578 C C . ALA A 1 199 ? 6.257 4.424 -19.464 1.00 96.50 199 ALA A C 1
ATOM 1580 O O . ALA A 1 199 ? 6.018 3.234 -19.290 1.00 96.50 199 ALA A O 1
ATOM 1581 N N . LYS A 1 200 ? 6.861 4.861 -20.580 1.00 96.81 200 LYS A N 1
ATOM 1582 C CA . LYS A 1 200 ? 7.311 3.961 -21.651 1.00 96.81 200 LYS A CA 1
ATOM 1583 C C . LYS A 1 200 ? 8.368 2.967 -21.160 1.00 96.81 200 LYS A C 1
ATOM 1585 O O . LYS A 1 200 ? 8.261 1.787 -21.459 1.00 96.81 200 LYS A O 1
ATOM 1590 N N . VAL A 1 201 ? 9.372 3.445 -20.426 1.00 97.44 201 VAL A N 1
ATOM 1591 C CA . VAL A 1 201 ? 10.444 2.600 -19.876 1.00 97.44 201 VAL A CA 1
ATOM 1592 C C . VAL A 1 201 ? 9.887 1.647 -18.821 1.00 97.44 201 VAL A C 1
ATOM 1594 O O . VAL A 1 201 ? 10.203 0.463 -18.862 1.00 97.44 201 VAL A O 1
ATOM 1597 N N . LEU A 1 202 ? 9.006 2.122 -17.937 1.00 97.81 202 LEU A N 1
ATOM 1598 C CA . LEU A 1 202 ? 8.329 1.271 -16.951 1.00 97.81 202 LEU A CA 1
ATOM 1599 C C . LEU A 1 202 ? 7.521 0.145 -17.622 1.00 97.81 202 LEU A C 1
ATOM 1601 O O . LEU A 1 202 ? 7.619 -1.020 -17.228 1.00 97.81 202 LEU A O 1
ATOM 1605 N N . ASN A 1 203 ? 6.812 0.471 -18.703 1.00 98.12 203 ASN A N 1
ATOM 1606 C CA . ASN A 1 203 ? 5.966 -0.461 -19.445 1.00 98.12 203 ASN A CA 1
ATOM 1607 C C . ASN A 1 203 ? 6.737 -1.555 -20.194 1.00 98.12 203 ASN A C 1
ATOM 1609 O O . ASN A 1 203 ? 6.251 -2.681 -20.298 1.00 98.12 203 ASN A O 1
ATOM 1613 N N . THR A 1 204 ? 7.928 -1.238 -20.711 1.00 98.00 204 THR A N 1
ATOM 1614 C CA . THR A 1 204 ? 8.714 -2.180 -21.523 1.00 98.00 204 THR A CA 1
ATOM 1615 C C . THR A 1 204 ? 9.880 -2.827 -20.786 1.00 98.00 204 THR A C 1
ATOM 1617 O O . THR A 1 204 ? 10.359 -3.873 -21.216 1.00 98.00 204 THR A O 1
ATOM 1620 N N . GLY A 1 205 ? 10.386 -2.209 -19.720 1.00 98.12 205 GLY A N 1
ATOM 1621 C CA . GLY A 1 205 ? 11.660 -2.583 -19.105 1.00 98.12 205 GLY A CA 1
ATOM 1622 C C . GLY A 1 205 ? 12.862 -2.346 -20.027 1.00 98.12 205 GLY A C 1
ATOM 1623 O O . GLY A 1 205 ? 12.743 -1.777 -21.119 1.00 98.12 205 GLY A O 1
ATOM 1624 N N . ASN A 1 206 ? 14.034 -2.797 -19.581 1.00 98.06 206 ASN A N 1
ATOM 1625 C CA . ASN A 1 206 ? 15.298 -2.729 -20.313 1.00 98.06 206 ASN A CA 1
ATOM 1626 C C . ASN A 1 206 ? 15.828 -4.152 -20.565 1.00 98.06 206 ASN A C 1
ATOM 1628 O O . ASN A 1 206 ? 15.946 -4.900 -19.596 1.00 98.06 206 ASN A O 1
ATOM 1632 N N . PRO A 1 207 ? 16.191 -4.531 -21.807 1.00 97.38 207 PRO A N 1
ATOM 1633 C CA . PRO A 1 207 ? 16.710 -5.873 -22.106 1.00 97.38 207 PRO A CA 1
ATOM 1634 C C . PRO A 1 207 ? 17.981 -6.207 -21.315 1.00 97.38 207 PRO A C 1
ATOM 1636 O O . PRO A 1 207 ? 18.108 -7.312 -20.802 1.00 97.38 207 PRO A O 1
ATOM 1639 N N . ASP A 1 208 ? 18.863 -5.221 -21.148 1.00 96.25 208 ASP A N 1
ATOM 1640 C CA . ASP A 1 208 ? 20.116 -5.328 -20.392 1.00 96.25 208 ASP A CA 1
ATOM 1641 C C . ASP A 1 208 ? 20.014 -4.607 -19.032 1.00 96.25 208 ASP A C 1
ATOM 1643 O O . ASP A 1 208 ? 20.941 -3.918 -18.610 1.00 96.25 208 ASP A O 1
ATOM 1647 N N . GLY A 1 209 ? 18.842 -4.676 -18.389 1.00 96.56 209 GLY A N 1
ATOM 1648 C CA . GLY A 1 209 ? 18.563 -3.943 -17.153 1.00 96.56 209 GLY A CA 1
ATOM 1649 C C . GLY A 1 209 ? 19.435 -4.367 -15.963 1.00 96.56 209 GLY A C 1
ATOM 1650 O O . GLY A 1 209 ? 19.692 -5.553 -15.769 1.00 96.56 209 GLY A O 1
ATOM 1651 N N . GLU A 1 210 ? 19.837 -3.396 -15.140 1.00 97.12 210 GLU A N 1
ATOM 1652 C CA . GLU A 1 210 ? 20.698 -3.573 -13.953 1.00 97.12 210 GLU A CA 1
ATOM 1653 C C . GLU A 1 210 ? 20.146 -4.555 -12.909 1.00 97.12 210 GLU A C 1
ATOM 1655 O O . GLU A 1 210 ? 20.911 -5.283 -12.273 1.00 97.12 210 GLU A O 1
ATOM 1660 N N . VAL A 1 211 ? 18.827 -4.555 -12.702 1.00 97.62 211 VAL A N 1
ATOM 1661 C CA . VAL A 1 211 ? 18.166 -5.354 -11.662 1.00 97.62 211 VAL A CA 1
ATOM 1662 C C . VAL A 1 211 ? 16.995 -6.147 -12.222 1.00 97.62 211 VAL A C 1
ATOM 1664 O O . VAL A 1 211 ? 16.307 -5.688 -13.133 1.00 97.62 211 VAL A O 1
ATOM 1667 N N . TRP A 1 212 ? 16.736 -7.323 -11.642 1.00 98.12 212 TRP A N 1
ATOM 1668 C CA . TRP A 1 212 ? 15.493 -8.062 -11.866 1.00 98.12 212 TRP A CA 1
ATOM 1669 C C . TRP A 1 212 ? 14.357 -7.383 -11.105 1.00 98.12 212 TRP A C 1
ATOM 1671 O O . TRP A 1 212 ? 14.345 -7.372 -9.876 1.00 98.12 212 TRP A O 1
ATOM 1681 N N . LEU A 1 213 ? 13.410 -6.821 -11.843 1.00 97.94 213 LEU A N 1
ATOM 1682 C CA . LEU A 1 213 ? 12.313 -6.037 -11.311 1.00 97.94 213 LEU A CA 1
ATOM 1683 C C . LEU A 1 213 ? 11.076 -6.212 -12.203 1.00 97.94 213 LEU A C 1
ATOM 1685 O O . LEU A 1 213 ? 10.862 -5.405 -13.110 1.00 97.94 213 LEU A O 1
ATOM 1689 N N . PRO A 1 214 ? 10.287 -7.285 -12.020 1.00 98.31 214 PRO A N 1
ATOM 1690 C CA . PRO A 1 214 ? 9.112 -7.547 -12.844 1.00 98.31 214 PRO A CA 1
ATOM 1691 C C . PRO A 1 214 ? 8.069 -6.438 -12.674 1.00 98.31 214 PRO A C 1
ATOM 1693 O O . PRO A 1 214 ? 7.971 -5.826 -11.612 1.00 98.31 214 PRO A O 1
ATOM 1696 N N . ALA A 1 215 ? 7.290 -6.181 -13.724 1.00 98.12 215 ALA A N 1
ATOM 1697 C CA . ALA A 1 215 ? 6.242 -5.168 -13.687 1.00 98.12 215 ALA A CA 1
ATOM 1698 C C . ALA A 1 215 ? 4.908 -5.748 -13.199 1.00 98.12 215 ALA A C 1
ATOM 1700 O O . ALA A 1 215 ? 4.419 -6.739 -13.747 1.00 98.12 215 ALA A O 1
ATOM 1701 N N . GLU A 1 216 ? 4.307 -5.100 -12.206 1.00 98.62 216 GLU A N 1
ATOM 1702 C CA . GLU A 1 216 ? 2.933 -5.339 -11.776 1.00 98.62 216 GLU A CA 1
ATOM 1703 C C . GLU A 1 216 ? 1.975 -4.452 -12.581 1.00 98.62 216 GLU A C 1
ATOM 1705 O O . GLU A 1 216 ? 2.236 -3.270 -12.798 1.00 98.62 216 GLU A O 1
ATOM 1710 N N . THR A 1 217 ? 0.873 -5.042 -13.054 1.00 98.19 217 THR A N 1
ATOM 1711 C CA . THR A 1 217 ? -0.134 -4.357 -13.875 1.00 98.19 217 THR A CA 1
ATOM 1712 C C . THR A 1 217 ? -1.382 -4.071 -13.048 1.00 98.19 217 THR A C 1
ATOM 1714 O O . THR A 1 217 ? -2.236 -4.941 -12.875 1.00 98.19 217 THR A O 1
ATOM 1717 N N . ASP A 1 218 ? -1.495 -2.848 -12.556 1.00 98.25 218 ASP A N 1
ATOM 1718 C CA . ASP A 1 218 ? -2.604 -2.386 -11.738 1.00 98.25 218 ASP A CA 1
ATOM 1719 C C . ASP A 1 218 ? -3.740 -1.816 -12.601 1.00 98.25 218 ASP A C 1
ATOM 1721 O O . ASP A 1 218 ? -3.534 -1.174 -13.638 1.00 98.25 218 ASP A O 1
ATOM 1725 N N . VAL A 1 219 ? -4.979 -2.109 -12.200 1.00 98.06 219 VAL A N 1
ATOM 1726 C CA . VAL A 1 219 ? -6.166 -1.619 -12.898 1.00 98.06 219 VAL A CA 1
ATOM 1727 C C . VAL A 1 219 ? -7.424 -1.723 -12.033 1.00 98.06 219 VAL A C 1
ATOM 1729 O O . VAL A 1 219 ? -7.650 -2.726 -11.357 1.00 98.06 219 VAL A O 1
ATOM 1732 N N . SER A 1 220 ? -8.309 -0.727 -12.115 1.00 98.19 220 SER A N 1
ATOM 1733 C CA . SER A 1 220 ? -9.644 -0.813 -11.510 1.00 98.19 220 SER A CA 1
ATOM 1734 C C . SER A 1 220 ? -10.637 -1.581 -12.393 1.00 98.19 220 SER A C 1
ATOM 1736 O O . SER A 1 220 ? -10.620 -1.476 -13.623 1.00 98.19 220 SER A O 1
ATOM 1738 N N . ILE A 1 221 ? -11.566 -2.316 -11.774 1.00 97.81 221 ILE A N 1
ATOM 1739 C CA . ILE A 1 221 ? -12.730 -2.906 -12.463 1.00 97.81 221 ILE A CA 1
ATOM 1740 C C . ILE A 1 221 ? -13.777 -1.842 -12.857 1.00 97.81 221 ILE A C 1
ATOM 1742 O O . ILE A 1 221 ? -14.662 -2.099 -13.671 1.00 97.81 221 ILE A O 1
ATOM 1746 N N . ARG A 1 222 ? -13.678 -0.635 -12.290 1.00 97.75 222 ARG A N 1
ATOM 1747 C CA . ARG A 1 222 ? -14.524 0.543 -12.547 1.00 97.75 222 ARG A CA 1
ATOM 1748 C C . ARG A 1 222 ? -13.687 1.661 -13.192 1.00 97.75 222 ARG A C 1
ATOM 1750 O O . ARG A 1 222 ? -12.468 1.535 -13.272 1.00 97.75 222 ARG A O 1
ATOM 1757 N N . PRO A 1 223 ? -14.293 2.784 -13.629 1.00 96.56 223 PRO A N 1
ATOM 1758 C CA . PRO A 1 223 ? -13.533 3.919 -14.160 1.00 96.56 223 PRO A CA 1
ATOM 1759 C C . PRO A 1 223 ? -12.623 4.603 -13.129 1.00 96.56 223 PRO A C 1
ATOM 1761 O O . PRO A 1 223 ? -11.661 5.253 -13.516 1.00 96.56 223 PRO A O 1
ATOM 1764 N N . GLY A 1 224 ? -12.934 4.485 -11.834 1.00 96.56 224 GLY A N 1
ATOM 1765 C CA . GLY A 1 224 ? -12.110 4.991 -10.735 1.00 96.56 224 GLY A CA 1
ATOM 1766 C C . GLY A 1 224 ? -11.783 3.897 -9.718 1.00 96.56 224 GLY A C 1
ATOM 1767 O O . GLY A 1 224 ? -12.396 2.828 -9.734 1.00 96.56 224 GLY A O 1
ATOM 1768 N N . TRP A 1 225 ? -10.820 4.170 -8.836 1.00 97.94 225 TRP A N 1
ATOM 1769 C CA . TRP A 1 225 ? -10.357 3.237 -7.800 1.00 97.94 225 TRP A CA 1
ATOM 1770 C C . TRP A 1 225 ? -11.347 3.058 -6.641 1.00 97.94 225 TRP A C 1
ATOM 1772 O O . TRP A 1 225 ? -11.566 1.943 -6.176 1.00 97.94 225 TRP A O 1
ATOM 1782 N N . PHE A 1 226 ? -11.985 4.144 -6.198 1.00 97.94 226 PHE A N 1
ATOM 1783 C CA . PHE A 1 226 ? -12.987 4.109 -5.131 1.00 97.94 226 PHE A CA 1
ATOM 1784 C C . PHE A 1 226 ? -14.400 3.935 -5.689 1.00 97.94 226 PHE A C 1
ATOM 1786 O O . PHE A 1 226 ? -14.711 4.342 -6.810 1.00 97.94 226 PHE A O 1
ATOM 1793 N N . TYR A 1 227 ? -15.278 3.355 -4.871 1.00 97.50 227 TYR A N 1
ATOM 1794 C CA . TYR A 1 227 ? -16.691 3.219 -5.197 1.00 97.50 227 TYR A CA 1
ATOM 1795 C C . TYR A 1 227 ? -17.370 4.589 -5.356 1.00 97.50 227 TYR A C 1
ATOM 1797 O O . TYR A 1 227 ? -17.228 5.475 -4.516 1.00 97.50 227 TYR A O 1
ATOM 1805 N N . SER A 1 228 ? -18.173 4.719 -6.411 1.00 96.06 228 SER A N 1
ATOM 1806 C CA . SER A 1 228 ? -19.171 5.775 -6.578 1.00 96.06 228 SER A CA 1
ATOM 1807 C C . SER A 1 228 ? -20.436 5.153 -7.176 1.00 96.06 228 SER A C 1
ATOM 1809 O O . SER A 1 228 ? -20.304 4.420 -8.166 1.00 96.06 228 SER A O 1
ATOM 1811 N N . PRO A 1 229 ? -21.643 5.457 -6.656 1.00 96.62 229 PRO A N 1
ATOM 1812 C CA . PRO A 1 229 ? -22.900 4.936 -7.206 1.00 96.62 229 PRO A CA 1
ATOM 1813 C C . PRO A 1 229 ? -23.063 5.199 -8.712 1.00 96.62 229 PRO A C 1
ATOM 1815 O O . PRO A 1 229 ? -23.614 4.388 -9.449 1.00 96.62 229 PRO A O 1
ATOM 1818 N N . GLU A 1 230 ? -22.502 6.300 -9.217 1.00 96.75 230 GLU A N 1
ATOM 1819 C CA . GLU A 1 230 ? -22.546 6.672 -10.641 1.00 96.75 230 GLU A CA 1
ATOM 1820 C C . GLU A 1 230 ? -21.769 5.715 -11.566 1.00 96.75 230 GLU A C 1
ATOM 1822 O O . GLU A 1 230 ? -21.817 5.837 -12.796 1.00 96.75 230 GLU A O 1
ATOM 1827 N N . THR A 1 231 ? -21.008 4.787 -10.985 1.00 96.44 231 THR A N 1
ATOM 1828 C CA . THR A 1 231 ? -20.177 3.819 -11.707 1.00 96.44 231 THR A CA 1
ATOM 1829 C C . THR A 1 231 ? -20.718 2.393 -11.658 1.00 96.44 231 THR A C 1
ATOM 1831 O O . THR A 1 231 ? -20.085 1.505 -12.223 1.00 96.44 231 THR A O 1
ATOM 1834 N N . ASP A 1 232 ? -21.875 2.149 -11.035 1.00 96.56 232 ASP A N 1
ATOM 1835 C CA . ASP A 1 232 ? -22.432 0.793 -10.882 1.00 96.56 232 ASP A CA 1
ATOM 1836 C C . ASP A 1 232 ? -22.758 0.107 -12.205 1.00 96.56 232 ASP A C 1
ATOM 1838 O O . ASP A 1 232 ? -22.601 -1.103 -12.334 1.00 96.56 232 ASP A O 1
ATOM 1842 N N . THR A 1 233 ? -23.122 0.882 -13.221 1.00 96.56 233 THR A N 1
ATOM 1843 C CA . THR A 1 233 ? -23.360 0.389 -14.585 1.00 96.56 233 THR A CA 1
ATOM 1844 C C . THR A 1 233 ? -22.119 0.460 -15.477 1.00 96.56 233 THR A C 1
ATOM 1846 O O . THR A 1 233 ? -22.207 0.187 -16.670 1.00 96.56 233 THR A O 1
ATOM 1849 N N . LYS A 1 234 ? -20.963 0.846 -14.921 1.00 96.50 234 LYS A N 1
ATOM 1850 C CA . LYS A 1 234 ? -19.702 1.085 -15.648 1.00 96.50 234 LYS A CA 1
ATOM 1851 C C . LYS A 1 234 ? -18.592 0.120 -15.225 1.00 96.50 234 LYS A C 1
ATOM 1853 O O . LYS A 1 234 ? -17.412 0.443 -15.342 1.00 96.50 234 LYS A O 1
ATOM 1858 N N . ILE A 1 235 ? -18.967 -1.040 -14.696 1.00 96.75 235 ILE A N 1
ATOM 1859 C CA . ILE A 1 235 ? -18.033 -2.140 -14.453 1.00 96.75 235 ILE A CA 1
ATOM 1860 C C . ILE A 1 235 ? -17.552 -2.651 -15.815 1.00 96.75 235 ILE A C 1
ATOM 1862 O O . ILE A 1 235 ? -18.344 -2.741 -16.755 1.00 96.75 235 ILE A O 1
ATOM 1866 N N . LYS A 1 236 ? -16.258 -2.953 -15.929 1.00 96.00 236 LYS A N 1
ATOM 1867 C CA . LYS A 1 236 ? -15.689 -3.555 -17.139 1.00 96.00 236 LYS A CA 1
ATOM 1868 C C . LYS A 1 236 ? -16.441 -4.830 -17.510 1.00 96.00 236 LYS A C 1
ATOM 1870 O O . LYS A 1 236 ? -16.790 -5.628 -16.637 1.00 96.00 236 LYS A O 1
ATOM 1875 N N . SER A 1 237 ? -16.701 -4.983 -18.804 1.00 95.25 237 SER A N 1
ATOM 1876 C CA . SER A 1 237 ? -17.253 -6.206 -19.372 1.00 95.25 237 SER A CA 1
ATOM 1877 C C . SER A 1 237 ? -16.283 -7.372 -19.207 1.00 95.25 237 SER A C 1
ATOM 1879 O O . SER A 1 237 ? -15.129 -7.203 -18.819 1.00 95.25 237 SER A O 1
ATOM 1881 N N . VAL A 1 238 ? -16.790 -8.573 -19.479 1.00 93.00 238 VAL A N 1
ATOM 1882 C CA . VAL A 1 238 ? -15.960 -9.778 -19.569 1.00 93.00 238 VAL A CA 1
ATOM 1883 C C . VAL A 1 238 ? -14.980 -9.683 -20.746 1.00 93.00 238 VAL A C 1
ATOM 1885 O O . VAL A 1 238 ? -13.846 -10.134 -20.609 1.00 93.00 238 VAL A O 1
ATOM 1888 N N . ASP A 1 239 ? -15.427 -9.092 -21.859 1.00 89.62 239 ASP A N 1
ATOM 1889 C CA . ASP A 1 239 ? -14.610 -8.747 -23.032 1.00 89.62 239 ASP A CA 1
ATOM 1890 C C . ASP A 1 239 ? -13.805 -7.462 -22.792 1.00 89.62 239 ASP A C 1
ATOM 1892 O O . ASP A 1 239 ? -12.632 -7.406 -23.229 1.00 89.62 239 ASP A O 1
#

Sequence (239 aa):
WGDGKENPKVFNPTALDCKQWAATAKAAGMKAIIITAKHHDGFCLWPSKYSTHTVKESGWREGKGDVLKELQEACREYGLKFGIYLSPWDRNHPSYGTPEYNQVFADMLTEVYTNYGGKEIFEQWFDGANGEGSNGKKQEYDWTLFYNTVYKFNPNVVIFSDIGPGCRWMGNERGVAGETNWSTLNVTGFGVGYDAPSAKVLNTGNPDGEVWLPAETDVSIRPGWFYSPETDTKIKSVD

pLDDT: mean 97.12, std 2.99, range [78.0, 98.94]

Organism: NCBI:txid433724

Secondary structure (DSSP, 8-state):
---S---GGG---TT--HHHHHHHHHHTT-SEEEEEEE-TT--BSS--TT-SSBGGGSSGGGGT--HHHHHHHHHHHHT-EEEEEE-S--SS-TTTTSTHHHHHHHHHHHHHHHHTTGGGEEEEE--------TTS------HHHHHHHHHHH-TT-EEEETT-SSEEE-S-TBS---SS--SEE--TT--SGGGSPPHHHHHH--TT-SEE-PEE--B-SSSSSS--GGGTT-PPP--

Radius of gyration: 17.98 Å; chains: 1; bounding box: 44×44×45 Å

InterPro domains:
  IPR000933 Glycoside hydrolase, family 29 [PTHR10030] (1-237)
  IPR000933 Glycoside hydrolase, family 29 [SM00812] (1-207)
  IPR017853 Glycoside hydrolase superfamily [SSF51445] (1-238)
  IPR057739 Glycoside hydrolase family 29, N-terminal [PF01120] (9-169)